Protein AF-A0AAW0BSU0-F1 (afdb_monomer_lite)

pLDDT: mean 80.54, std 12.82, range [35.91, 93.62]

Sequence (189 aa):
MMLEEFAKDGNSMNEIRSYGQLLRIIEMQALVSAPAGSFVIPKKFEHKIDVHTFRTLLSPTLPYYVKKAGGDSPSGIVKNLIFDHAGDWGVTRDHIGDKAKWSVMASRVRTRLTDRRYDIKKTISDSIWITTKTEEGEVIVNDREDPLDIIQLCEVLVNLVDANLHVTLPLLGRVAVLRQVLIDDNGGA

Organism: NCBI:txid2862362

Secondary structure (DSSP, 8-state):
-HHHHHTTS-HHHHHHHHHHHHHHHHHHHHHT--S-------HHHHHHHHHHHHHHHH-S-THHHHS-SSTTSHHHHHHHHHHHTTGGGT--HHHHHSHHHHHHHHHHHHHHHHHHHHHHHHHHHHTTEEEEE-TTS-EEEEE-SSPPPHHHHHHHHHTTTT------HHHHHHHHHHHHHHHHHHH--

Structure (mmCIF, N/CA/C/O backbone):
data_AF-A0AAW0BSU0-F1
#
_entry.id   AF-A0AAW0BSU0-F1
#
loop_
_atom_site.group_PDB
_atom_site.id
_atom_site.type_symbol
_atom_site.label_atom_id
_atom_site.label_alt_id
_atom_site.label_comp_id
_atom_site.label_asym_id
_atom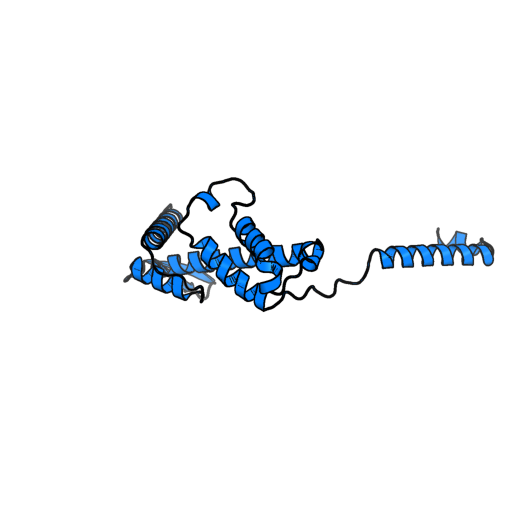_site.label_entity_id
_atom_site.label_seq_id
_atom_site.pdbx_PDB_ins_code
_atom_site.Cartn_x
_atom_site.Cartn_y
_atom_site.Cartn_z
_atom_site.occupancy
_atom_site.B_iso_or_equiv
_atom_site.auth_seq_id
_atom_site.auth_comp_id
_atom_site.auth_asym_id
_atom_site.auth_atom_id
_atom_site.pdbx_PDB_model_num
ATOM 1 N N . MET A 1 1 ? 32.991 40.163 -26.958 1.00 53.91 1 MET A N 1
ATOM 2 C CA . MET A 1 1 ? 34.270 39.422 -26.930 1.00 53.91 1 MET A CA 1
ATOM 3 C C . MET A 1 1 ? 34.296 38.239 -27.899 1.00 53.91 1 MET A C 1
ATOM 5 O O . MET A 1 1 ? 35.103 38.274 -28.806 1.00 53.91 1 MET A O 1
ATOM 9 N N . MET A 1 2 ? 33.400 37.242 -27.811 1.00 53.41 2 MET A N 1
ATOM 10 C CA . MET A 1 2 ? 33.466 36.044 -28.683 1.00 53.41 2 MET A CA 1
ATOM 11 C C . MET A 1 2 ? 33.182 36.307 -30.184 1.00 53.41 2 MET A C 1
ATOM 13 O O . MET A 1 2 ? 33.701 35.602 -31.041 1.00 53.41 2 MET A O 1
ATOM 17 N N . LEU A 1 3 ? 32.390 37.336 -30.512 1.00 53.88 3 LEU A N 1
ATOM 18 C CA . LEU A 1 3 ? 32.044 37.693 -31.901 1.00 53.88 3 LEU A CA 1
ATOM 19 C C . LEU A 1 3 ? 33.134 38.509 -32.620 1.00 53.88 3 LEU A C 1
ATOM 21 O O . LEU A 1 3 ? 33.203 38.490 -33.844 1.00 53.88 3 LEU A O 1
ATOM 25 N N . GLU A 1 4 ? 33.996 39.206 -31.875 1.00 58.16 4 GLU A N 1
ATOM 26 C CA . GLU A 1 4 ? 35.062 40.044 -32.448 1.00 58.16 4 GLU A CA 1
ATOM 27 C C . GLU A 1 4 ? 36.291 39.220 -32.856 1.00 58.16 4 GLU A C 1
ATOM 29 O O . GLU A 1 4 ? 36.988 39.583 -33.801 1.00 58.16 4 GLU A O 1
ATOM 34 N N . GLU A 1 5 ? 36.537 38.091 -32.184 1.00 58.91 5 GLU A N 1
ATOM 35 C CA . GLU A 1 5 ? 37.556 37.111 -32.587 1.00 58.91 5 GLU A CA 1
ATOM 36 C C . GLU A 1 5 ? 37.133 36.344 -33.846 1.00 58.91 5 GLU A C 1
ATOM 38 O O . GLU A 1 5 ? 37.941 36.135 -34.745 1.00 58.91 5 GLU A O 1
ATOM 43 N N . PHE A 1 6 ? 35.844 36.013 -33.962 1.00 58.19 6 PHE A N 1
ATOM 44 C CA . PHE A 1 6 ? 35.289 35.287 -35.110 1.00 58.19 6 PHE A CA 1
ATOM 45 C C . PHE A 1 6 ? 35.449 36.049 -36.434 1.00 58.19 6 PHE A C 1
ATOM 47 O O . PHE A 1 6 ? 35.631 35.447 -37.487 1.00 58.19 6 PHE A O 1
ATOM 54 N N . ALA A 1 7 ? 35.407 37.382 -36.387 1.00 61.72 7 ALA A N 1
ATOM 55 C CA . ALA A 1 7 ? 35.579 38.233 -37.563 1.00 61.72 7 ALA A CA 1
ATOM 56 C C . ALA A 1 7 ? 37.046 38.372 -38.020 1.00 61.72 7 ALA A C 1
ATOM 58 O O . ALA A 1 7 ? 37.288 38.848 -39.128 1.00 61.72 7 ALA A O 1
ATOM 59 N N . LYS A 1 8 ? 38.022 38.000 -37.177 1.00 65.81 8 LYS A N 1
ATOM 60 C CA . LYS A 1 8 ? 39.463 38.118 -37.470 1.00 65.81 8 LYS A CA 1
ATOM 61 C C . LYS A 1 8 ? 40.094 36.821 -37.974 1.00 65.81 8 LYS A C 1
ATOM 63 O O . LYS A 1 8 ? 41.111 36.884 -38.662 1.00 65.81 8 LYS A O 1
ATOM 68 N N . ASP A 1 9 ? 39.507 35.677 -37.648 1.00 60.81 9 ASP A N 1
ATOM 69 C CA . ASP A 1 9 ? 39.995 34.371 -38.084 1.00 60.81 9 ASP A CA 1
ATOM 70 C C . ASP A 1 9 ? 39.596 34.090 -39.547 1.00 60.81 9 ASP A C 1
ATOM 72 O O . ASP A 1 9 ? 38.487 34.395 -39.987 1.00 60.81 9 ASP A O 1
ATOM 76 N N . GLY A 1 10 ? 40.515 33.518 -40.333 1.00 70.69 10 GLY A N 1
ATOM 77 C CA . GLY A 1 10 ? 40.254 33.160 -41.732 1.00 70.69 10 GLY A CA 1
ATOM 78 C C . GLY A 1 10 ? 39.121 32.133 -41.867 1.00 70.69 10 GLY A C 1
ATOM 79 O O . GLY A 1 10 ? 38.942 31.290 -40.988 1.00 70.69 10 GLY A O 1
ATOM 80 N N . ASN A 1 11 ? 38.380 32.174 -42.985 1.00 70.75 11 ASN A N 1
ATOM 81 C CA . ASN A 1 11 ? 37.179 31.348 -43.217 1.00 70.75 11 ASN A CA 1
ATOM 82 C C . ASN A 1 11 ? 37.357 29.860 -42.856 1.00 70.75 11 ASN A C 1
ATOM 84 O O . ASN A 1 11 ? 36.473 29.274 -42.238 1.00 70.75 11 ASN A O 1
ATOM 88 N N . SER A 1 12 ? 38.512 29.265 -43.162 1.00 71.81 12 SER A N 1
ATOM 89 C CA . SER A 1 12 ? 38.805 27.858 -42.854 1.00 71.81 12 SER A CA 1
ATOM 90 C C . SER A 1 12 ? 38.911 27.563 -41.352 1.00 71.81 12 SER A C 1
ATOM 92 O O . SER A 1 12 ? 38.493 26.503 -40.892 1.00 71.81 12 SER A O 1
ATOM 94 N N . MET A 1 13 ? 39.442 28.497 -40.564 1.00 72.88 13 MET A N 1
ATOM 95 C CA . MET A 1 13 ? 39.601 28.354 -39.114 1.00 72.88 13 MET A CA 1
ATOM 96 C C . MET A 1 13 ? 38.240 28.436 -38.408 1.00 72.88 13 MET A C 1
ATOM 98 O O . MET A 1 13 ? 37.958 27.662 -37.490 1.00 72.88 13 MET A O 1
ATOM 102 N N . ASN A 1 14 ? 37.366 29.322 -38.894 1.00 75.31 14 ASN A N 1
ATOM 103 C CA . ASN A 1 14 ? 35.987 29.448 -38.428 1.00 75.31 14 ASN A CA 1
ATOM 104 C C . ASN A 1 14 ? 35.160 28.201 -38.748 1.00 75.31 14 ASN A C 1
ATOM 106 O O . ASN A 1 14 ? 34.416 27.724 -37.888 1.00 75.31 14 ASN A O 1
ATOM 110 N N . GLU A 1 15 ? 35.338 27.625 -39.939 1.00 79.44 15 GLU A N 1
ATOM 111 C CA . GLU A 1 15 ? 34.714 26.353 -40.304 1.00 79.44 15 GLU A CA 1
ATOM 112 C C . GLU A 1 15 ? 35.155 25.237 -39.356 1.00 79.44 15 GLU A C 1
ATOM 114 O O . GLU A 1 15 ? 34.304 24.609 -38.728 1.00 79.44 15 GLU A O 1
ATOM 119 N N . ILE A 1 16 ? 36.461 25.040 -39.148 1.00 81.44 16 ILE A N 1
ATOM 120 C CA . ILE A 1 16 ? 36.982 24.005 -38.238 1.00 81.44 16 ILE A CA 1
ATOM 121 C C . ILE A 1 16 ? 36.440 24.188 -36.814 1.00 81.44 16 ILE A C 1
ATOM 123 O O . ILE A 1 16 ? 36.030 23.219 -36.171 1.00 81.44 16 ILE A O 1
ATOM 127 N N . ARG A 1 17 ? 36.381 25.430 -36.320 1.00 81.38 17 ARG A N 1
ATOM 128 C CA . ARG A 1 17 ? 35.843 25.745 -34.989 1.00 81.38 17 ARG A CA 1
ATOM 129 C C . ARG A 1 17 ? 34.351 25.431 -34.894 1.00 81.38 17 ARG A C 1
ATOM 131 O O . ARG A 1 17 ? 33.920 24.853 -33.897 1.00 81.38 17 ARG A O 1
ATOM 138 N N . SER A 1 18 ? 33.585 25.758 -35.934 1.00 83.31 18 SER A N 1
ATOM 139 C CA . SER A 1 18 ? 32.156 25.448 -36.012 1.00 83.31 18 SER A CA 1
ATOM 140 C C . SER A 1 18 ? 31.903 23.938 -36.059 1.00 83.31 18 SER A C 1
ATOM 142 O O . SER A 1 18 ? 31.068 23.445 -35.304 1.00 83.31 18 SER A O 1
ATOM 144 N N . TYR A 1 19 ? 32.695 23.184 -36.832 1.00 87.62 19 TYR A N 1
ATOM 145 C CA . TYR A 1 19 ? 32.629 21.724 -36.880 1.00 87.62 19 TYR A CA 1
ATOM 146 C C . TYR A 1 19 ? 33.012 21.093 -35.541 1.00 87.62 19 TYR A C 1
ATOM 148 O O . TYR A 1 19 ? 32.330 20.176 -35.097 1.00 87.62 19 TYR A O 1
ATOM 156 N N . GLY A 1 20 ? 34.036 21.605 -34.852 1.00 88.00 20 GLY A N 1
ATOM 157 C CA . GLY A 1 20 ? 34.414 21.135 -33.516 1.00 88.00 20 GLY A CA 1
ATOM 158 C C . GLY A 1 20 ? 33.330 21.388 -32.462 1.00 88.00 20 GLY A C 1
ATOM 159 O O . GLY A 1 20 ? 33.063 20.528 -31.624 1.00 88.00 20 GLY A O 1
ATOM 160 N N . GLN A 1 21 ? 32.656 22.541 -32.522 1.00 87.88 21 GLN A N 1
ATOM 161 C CA . GLN A 1 21 ? 31.502 22.830 -31.664 1.00 87.88 21 GLN A CA 1
ATOM 162 C C . GLN A 1 21 ? 30.309 21.927 -31.990 1.00 87.88 21 GLN A C 1
ATOM 164 O O . GLN A 1 21 ? 29.689 21.401 -31.069 1.00 87.88 21 GLN A O 1
ATOM 169 N N . LEU A 1 22 ? 30.022 21.694 -33.274 1.00 87.19 22 LEU A N 1
ATOM 170 C CA . LEU A 1 22 ? 29.000 20.749 -33.731 1.00 87.19 22 LEU A CA 1
ATOM 171 C C . LEU A 1 22 ? 29.285 19.329 -33.242 1.00 87.19 22 LEU A C 1
ATOM 173 O O . LEU A 1 22 ? 28.385 18.688 -32.711 1.00 87.19 22 LEU A O 1
ATOM 177 N N . LEU A 1 23 ? 30.531 18.862 -33.349 1.00 87.75 23 LEU A N 1
ATOM 178 C CA . LEU A 1 23 ? 30.937 17.541 -32.872 1.00 87.75 23 LEU A CA 1
ATOM 179 C C . LEU A 1 23 ? 30.712 17.412 -31.364 1.00 87.75 23 LEU A C 1
ATOM 181 O O . LEU A 1 23 ? 30.096 16.455 -30.911 1.00 87.75 23 LEU A O 1
ATOM 185 N N . ARG A 1 24 ? 31.116 18.430 -30.597 1.00 85.50 24 ARG A N 1
ATOM 186 C CA . ARG A 1 24 ? 30.899 18.480 -29.148 1.00 85.50 24 ARG A CA 1
ATOM 187 C C . ARG A 1 24 ? 29.414 18.519 -28.785 1.00 85.50 24 ARG A C 1
ATOM 189 O O . ARG A 1 24 ? 29.015 17.890 -27.811 1.00 85.50 24 ARG A O 1
ATOM 196 N N . ILE A 1 25 ? 28.587 19.232 -29.550 1.00 83.62 25 ILE A N 1
ATOM 197 C CA . ILE A 1 25 ? 27.128 19.235 -29.368 1.00 83.62 25 ILE A CA 1
ATOM 198 C C . ILE A 1 25 ? 26.556 17.850 -29.670 1.00 83.62 25 ILE A C 1
ATOM 200 O O . ILE A 1 25 ? 25.745 17.373 -28.888 1.00 83.62 25 ILE A O 1
ATOM 204 N N . ILE A 1 26 ? 27.001 17.181 -30.736 1.00 82.94 26 ILE A N 1
ATOM 205 C CA . ILE A 1 26 ? 26.571 15.821 -31.091 1.00 82.94 26 ILE A CA 1
ATOM 206 C C . ILE A 1 26 ? 26.988 14.816 -30.007 1.00 82.94 26 ILE A C 1
ATOM 208 O O . ILE A 1 26 ? 26.180 13.983 -29.608 1.00 82.94 26 ILE A O 1
ATOM 212 N N . GLU A 1 27 ? 28.205 14.915 -29.471 1.00 81.25 27 GLU A N 1
ATOM 213 C CA . GLU A 1 27 ? 28.682 14.088 -28.353 1.00 81.25 27 GLU A CA 1
ATOM 214 C C . GLU A 1 27 ? 27.882 14.346 -27.070 1.00 81.25 27 GLU A C 1
ATOM 216 O O . GLU A 1 27 ? 27.457 13.409 -26.392 1.00 81.25 27 GLU A O 1
ATOM 221 N N . MET A 1 28 ? 27.612 15.616 -26.750 1.00 77.31 28 MET A N 1
ATOM 222 C CA . MET A 1 28 ? 26.751 15.979 -25.625 1.00 77.31 28 MET A CA 1
ATOM 223 C C . MET A 1 28 ? 25.303 15.542 -25.857 1.00 77.31 28 MET A C 1
ATOM 225 O O . MET A 1 28 ? 24.645 15.149 -24.906 1.00 77.31 28 MET A O 1
ATOM 229 N N . GLN A 1 29 ? 24.807 15.540 -27.091 1.00 69.88 29 GLN A N 1
ATOM 230 C CA . GLN A 1 29 ? 23.479 15.045 -27.448 1.00 69.88 29 GLN A CA 1
ATOM 231 C C . GLN A 1 29 ? 23.411 13.511 -27.414 1.00 69.88 29 GLN A C 1
ATOM 233 O O . GLN A 1 29 ? 22.373 12.959 -27.069 1.00 69.88 29 GLN A O 1
ATOM 238 N N . ALA A 1 30 ? 24.508 12.806 -27.696 1.00 64.94 30 ALA A N 1
ATOM 239 C CA . ALA A 1 30 ? 24.606 11.363 -27.488 1.00 64.94 30 ALA A CA 1
ATOM 240 C C . ALA A 1 30 ? 24.621 11.005 -25.989 1.00 64.94 30 ALA A C 1
ATOM 242 O O . ALA A 1 30 ? 24.023 10.008 -25.584 1.00 64.94 30 ALA A O 1
ATOM 243 N N . LEU A 1 31 ? 25.251 11.841 -25.152 1.00 63.94 31 LEU A N 1
ATOM 244 C CA . LEU A 1 31 ? 25.181 11.754 -23.685 1.00 63.94 31 LEU A CA 1
ATOM 245 C C . LEU A 1 31 ? 23.791 12.137 -23.147 1.00 63.94 31 LEU A C 1
ATOM 247 O O . LEU A 1 31 ? 23.299 11.520 -22.204 1.00 63.94 31 LEU A O 1
ATOM 251 N N . VAL A 1 32 ? 23.139 13.120 -23.770 1.00 58.44 32 VAL A N 1
ATOM 252 C CA . VAL A 1 32 ? 21.744 13.526 -23.543 1.00 58.44 32 VAL A CA 1
ATOM 253 C C . VAL A 1 32 ? 20.848 12.761 -24.524 1.00 58.44 32 VAL A C 1
ATOM 255 O O . VAL A 1 32 ? 20.077 13.334 -25.290 1.00 58.44 32 VAL A O 1
ATOM 258 N N . SER A 1 33 ? 20.982 11.435 -24.546 1.00 49.03 33 SER A N 1
ATOM 259 C CA . SER A 1 33 ? 20.087 10.565 -25.308 1.00 49.03 33 SER A CA 1
ATOM 260 C C . SER A 1 33 ? 18.653 10.772 -24.822 1.00 49.03 33 SER A C 1
ATOM 262 O O . SER A 1 33 ? 18.325 10.300 -23.741 1.00 49.03 33 SER A O 1
ATOM 264 N N . ALA A 1 34 ? 17.866 11.497 -25.633 1.00 50.72 34 ALA A N 1
ATOM 265 C CA . ALA A 1 34 ? 16.430 11.793 -25.569 1.00 50.72 34 ALA A CA 1
ATOM 266 C C . ALA A 1 34 ? 15.858 12.230 -24.195 1.00 50.72 34 ALA A C 1
ATOM 268 O O . ALA A 1 34 ? 16.252 11.741 -23.140 1.00 50.72 34 ALA A O 1
ATOM 269 N N . PRO A 1 35 ? 14.828 13.099 -24.140 1.00 50.62 35 PRO A N 1
ATOM 270 C CA . PRO A 1 35 ? 13.967 13.087 -22.965 1.00 50.62 35 PRO A CA 1
ATOM 271 C C . PRO A 1 35 ? 13.446 11.656 -22.869 1.00 50.62 35 PRO A C 1
ATOM 273 O O . PRO A 1 35 ? 12.791 11.190 -23.802 1.00 50.62 35 PRO A O 1
ATOM 276 N N . ALA A 1 36 ? 13.850 10.941 -21.814 1.00 50.19 36 ALA A N 1
ATOM 277 C CA . ALA A 1 36 ? 13.464 9.564 -21.571 1.00 50.19 36 ALA A CA 1
ATOM 278 C C . ALA A 1 36 ? 11.992 9.427 -21.947 1.00 50.19 36 ALA A C 1
ATOM 280 O O . ALA A 1 36 ? 11.146 10.066 -21.315 1.00 50.19 36 ALA A O 1
ATOM 281 N N . GLY A 1 37 ? 11.698 8.659 -23.004 1.00 54.50 37 GLY A N 1
ATOM 282 C CA . GLY A 1 37 ? 10.338 8.206 -23.249 1.00 54.50 37 GLY A CA 1
ATOM 283 C C . GLY A 1 37 ? 9.878 7.664 -21.909 1.00 54.50 37 GLY A C 1
ATOM 284 O O . GLY A 1 37 ? 10.535 6.766 -21.374 1.00 54.50 37 GLY A O 1
ATOM 285 N N . SER A 1 38 ? 8.909 8.350 -21.295 1.00 69.75 38 SER A N 1
ATOM 286 C CA . SER A 1 38 ? 8.561 8.158 -19.892 1.00 69.75 38 SER A CA 1
ATOM 287 C C . SER A 1 38 ? 8.403 6.665 -19.683 1.00 69.75 38 SER A C 1
ATOM 289 O O . SER A 1 38 ? 7.604 6.031 -20.368 1.00 69.75 38 SER A O 1
ATOM 291 N N . PHE A 1 39 ? 9.263 6.071 -18.852 1.00 80.56 39 PHE A N 1
ATOM 292 C CA . PHE A 1 39 ? 9.234 4.629 -18.664 1.00 80.56 39 PHE A CA 1
ATOM 293 C C . PHE A 1 39 ? 7.822 4.255 -18.217 1.00 80.56 39 PHE A C 1
ATOM 295 O O . PHE A 1 39 ? 7.395 4.609 -17.115 1.00 80.56 39 PHE A O 1
ATOM 302 N N . VAL A 1 40 ? 7.078 3.605 -19.112 1.00 85.62 40 VAL A N 1
ATOM 303 C CA . VAL A 1 40 ? 5.693 3.249 -18.850 1.00 85.62 40 VAL A CA 1
ATOM 304 C C . VAL A 1 40 ? 5.725 2.034 -17.951 1.00 85.62 40 VAL A C 1
ATOM 306 O O . VAL A 1 40 ? 6.153 0.950 -18.347 1.00 85.62 40 VAL A O 1
ATOM 309 N N . ILE A 1 41 ? 5.282 2.236 -16.718 1.00 88.12 41 ILE A N 1
ATOM 310 C CA . ILE A 1 41 ? 5.216 1.169 -15.738 1.00 88.12 41 ILE A CA 1
ATOM 311 C C . ILE A 1 41 ? 4.197 0.124 -16.229 1.00 88.12 41 ILE A C 1
ATOM 313 O O . ILE A 1 41 ? 3.056 0.482 -16.537 1.00 88.12 41 ILE A O 1
ATOM 317 N N . PRO A 1 42 ? 4.563 -1.168 -16.293 1.00 90.81 42 PRO A N 1
ATOM 318 C CA . PRO A 1 42 ? 3.623 -2.216 -16.668 1.00 90.81 42 PRO A CA 1
ATOM 319 C C . PRO A 1 42 ? 2.396 -2.224 -15.742 1.00 90.81 42 PRO A C 1
ATOM 321 O O . PRO A 1 42 ? 2.531 -2.272 -14.521 1.00 90.81 42 PRO A O 1
ATOM 324 N N . LYS A 1 43 ? 1.179 -2.255 -16.302 1.00 90.12 43 LYS A N 1
ATOM 325 C CA . LYS A 1 43 ? -0.069 -2.271 -15.505 1.00 90.12 43 LYS A CA 1
ATOM 326 C C . LYS A 1 43 ? -0.129 -3.442 -14.517 1.00 90.12 43 LYS A C 1
ATOM 328 O O . LYS A 1 43 ? -0.619 -3.302 -13.399 1.00 90.12 43 LYS A O 1
ATOM 333 N N . LYS A 1 44 ? 0.403 -4.601 -14.921 1.00 90.00 44 LYS A N 1
ATOM 334 C CA . LYS A 1 44 ? 0.472 -5.800 -14.076 1.00 90.00 44 LYS A CA 1
ATOM 335 C C . LYS A 1 44 ? 1.348 -5.564 -12.844 1.00 90.00 44 LYS A C 1
ATOM 337 O O . LYS A 1 44 ? 0.954 -5.940 -11.745 1.00 90.00 44 LYS A O 1
ATOM 342 N N . PHE A 1 45 ? 2.482 -4.891 -13.017 1.00 90.56 45 PHE A N 1
ATOM 343 C CA . PHE A 1 45 ? 3.351 -4.481 -11.919 1.00 90.56 45 PHE A CA 1
ATOM 344 C C . PHE A 1 45 ? 2.652 -3.504 -10.974 1.00 90.56 45 PHE A C 1
ATOM 346 O O . PHE A 1 45 ? 2.738 -3.680 -9.763 1.00 90.56 45 PHE A O 1
ATOM 353 N N . GLU A 1 46 ? 1.912 -2.521 -11.498 1.00 90.31 46 GLU A N 1
ATOM 354 C CA . GLU A 1 46 ? 1.177 -1.579 -10.646 1.00 90.31 46 GLU A CA 1
ATOM 355 C C . GLU A 1 46 ? 0.159 -2.280 -9.747 1.00 90.31 46 GLU A C 1
ATOM 357 O O . GLU A 1 46 ? 0.133 -2.028 -8.544 1.00 90.31 46 GLU A O 1
ATOM 362 N N . HIS A 1 47 ? -0.640 -3.184 -10.316 1.00 89.94 47 HIS A N 1
ATOM 363 C CA . HIS A 1 47 ? -1.625 -3.949 -9.556 1.00 89.94 47 HIS A CA 1
ATOM 364 C C . HIS A 1 47 ? -0.961 -4.879 -8.528 1.00 89.94 47 HIS A C 1
ATOM 366 O O . HIS A 1 47 ? -1.402 -4.965 -7.385 1.00 89.94 47 HIS A O 1
ATOM 372 N N . LYS A 1 48 ? 0.140 -5.549 -8.898 1.00 90.94 48 LYS A N 1
ATOM 373 C CA . LYS A 1 48 ? 0.861 -6.439 -7.977 1.00 90.94 48 LYS A CA 1
ATOM 374 C C . LYS A 1 48 ? 1.498 -5.681 -6.821 1.00 90.94 48 LYS A C 1
ATOM 376 O O . LYS A 1 48 ? 1.364 -6.116 -5.680 1.00 90.94 48 LYS A O 1
ATOM 381 N N . ILE A 1 49 ? 2.134 -4.541 -7.083 1.00 92.44 49 ILE A N 1
ATOM 382 C CA . ILE A 1 49 ? 2.680 -3.706 -6.011 1.00 92.44 49 ILE A CA 1
ATOM 383 C C . ILE A 1 49 ? 1.588 -3.284 -5.058 1.00 92.44 49 ILE A C 1
ATOM 385 O O . ILE A 1 49 ? 1.811 -3.374 -3.863 1.00 92.44 49 ILE A O 1
ATOM 389 N N . ASP A 1 50 ? 0.437 -2.859 -5.561 1.00 90.50 50 ASP A N 1
ATOM 390 C CA . ASP A 1 50 ? -0.651 -2.382 -4.719 1.00 90.50 50 ASP A CA 1
ATOM 391 C C . ASP A 1 50 ? -1.119 -3.436 -3.698 1.00 90.50 50 ASP A C 1
ATOM 393 O O . ASP A 1 50 ? -1.232 -3.169 -2.501 1.00 90.50 50 ASP A O 1
ATOM 397 N N . VAL A 1 51 ? -1.274 -4.682 -4.152 1.00 91.00 51 VAL A N 1
ATOM 398 C CA . VAL A 1 51 ? -1.591 -5.825 -3.286 1.00 91.00 51 VAL A CA 1
ATOM 399 C C . VAL A 1 51 ? -0.454 -6.119 -2.300 1.00 91.00 51 VAL A C 1
ATOM 401 O O . VAL A 1 51 ? -0.689 -6.336 -1.108 1.00 91.00 51 VAL A O 1
ATOM 404 N N . HIS A 1 52 ? 0.796 -6.138 -2.768 1.00 90.12 52 HIS A N 1
ATOM 405 C CA . HIS A 1 52 ? 1.942 -6.500 -1.934 1.00 90.12 52 HIS A CA 1
ATOM 406 C C . HIS A 1 52 ? 2.327 -5.413 -0.926 1.00 90.12 52 HIS A C 1
ATOM 408 O O . HIS A 1 52 ? 2.729 -5.755 0.188 1.00 90.12 52 HIS A O 1
ATOM 414 N N . THR A 1 53 ? 2.172 -4.127 -1.249 1.00 90.62 53 THR A N 1
ATOM 415 C CA . THR A 1 53 ? 2.368 -3.031 -0.293 1.00 90.62 53 THR A CA 1
ATOM 416 C C . THR A 1 53 ? 1.328 -3.123 0.809 1.00 90.62 53 THR A C 1
ATOM 418 O O . THR A 1 53 ? 1.697 -3.076 1.979 1.00 90.62 53 THR A O 1
ATOM 421 N N . PHE A 1 54 ? 0.061 -3.360 0.462 1.00 90.25 54 PHE A N 1
ATOM 422 C CA . PHE A 1 54 ? -1.010 -3.527 1.439 1.00 90.25 54 PHE A CA 1
ATOM 423 C C . PHE A 1 54 ? -0.752 -4.704 2.393 1.00 90.25 54 PHE A C 1
ATOM 425 O O . PHE A 1 54 ? -0.709 -4.523 3.613 1.00 90.25 54 PHE A O 1
ATOM 432 N N . ARG A 1 55 ? -0.449 -5.891 1.846 1.00 88.88 55 ARG A N 1
ATOM 433 C CA . ARG A 1 55 ? -0.066 -7.079 2.635 1.00 88.88 55 ARG A CA 1
ATOM 434 C C . ARG A 1 55 ? 1.135 -6.823 3.541 1.00 88.88 55 ARG A C 1
ATOM 436 O O . ARG A 1 55 ? 1.128 -7.232 4.697 1.00 88.88 55 ARG A O 1
ATOM 443 N N . THR A 1 56 ? 2.161 -6.139 3.035 1.00 88.38 56 THR A N 1
ATOM 444 C CA . THR A 1 56 ? 3.379 -5.846 3.807 1.00 88.38 56 THR A CA 1
ATOM 445 C C . THR A 1 56 ? 3.078 -4.928 4.994 1.00 88.38 56 THR A C 1
ATOM 447 O O . THR A 1 56 ? 3.610 -5.135 6.083 1.00 88.38 56 THR A O 1
ATOM 450 N N . LEU A 1 57 ? 2.205 -3.930 4.819 1.00 87.50 57 LEU A N 1
ATOM 451 C CA . LEU A 1 57 ? 1.840 -2.996 5.887 1.00 87.50 57 LEU A CA 1
ATOM 452 C C . LEU A 1 57 ? 0.975 -3.655 6.976 1.00 87.50 57 LEU A C 1
ATOM 454 O O . LEU A 1 57 ? 1.172 -3.363 8.161 1.00 87.50 57 LEU A O 1
ATOM 458 N N . LEU A 1 58 ? 0.061 -4.550 6.585 1.00 86.38 58 LEU A N 1
ATOM 459 C CA . LEU A 1 58 ? -0.812 -5.294 7.499 1.00 86.38 58 LEU A CA 1
ATOM 460 C C . LEU A 1 58 ? -0.181 -6.564 8.082 1.00 86.38 58 LEU A C 1
ATOM 462 O O . LEU A 1 58 ? -0.771 -7.172 8.972 1.00 86.38 58 LEU A O 1
ATOM 466 N N . SER A 1 59 ? 1.010 -6.960 7.627 1.00 83.19 59 SER A N 1
ATOM 467 C CA . SER A 1 59 ? 1.649 -8.180 8.116 1.00 83.19 59 SER A CA 1
ATOM 468 C C . SER A 1 59 ? 1.851 -8.131 9.642 1.00 83.19 59 SER A C 1
ATOM 470 O O . SER A 1 59 ? 2.456 -7.181 10.149 1.00 83.19 59 SER A O 1
ATOM 472 N N . PRO A 1 60 ? 1.400 -9.150 10.397 1.00 72.62 60 PRO A N 1
ATOM 473 C CA . PRO A 1 60 ? 1.519 -9.208 11.858 1.00 72.62 60 PRO A CA 1
ATOM 474 C C . PRO A 1 60 ? 2.957 -9.413 12.350 1.00 72.62 60 PRO A C 1
ATOM 476 O O . PRO A 1 60 ? 3.250 -9.222 13.528 1.00 72.62 60 PRO A O 1
ATOM 479 N N . THR A 1 61 ? 3.881 -9.767 11.460 1.00 70.31 61 THR A N 1
ATOM 480 C CA . THR A 1 61 ? 5.296 -9.967 11.772 1.00 70.31 61 THR A CA 1
ATOM 481 C C . THR A 1 61 ? 5.983 -8.619 12.036 1.00 70.31 61 THR A C 1
ATOM 483 O O . THR A 1 61 ? 6.433 -7.927 11.122 1.00 70.31 61 THR A O 1
ATOM 486 N N . LEU A 1 62 ? 6.058 -8.255 13.318 1.00 55.38 62 LEU A N 1
ATOM 487 C CA . LEU A 1 62 ? 6.619 -7.017 13.872 1.00 55.38 62 LEU A CA 1
ATOM 488 C C . LEU A 1 62 ? 8.088 -6.644 13.520 1.00 55.38 62 LEU A C 1
ATOM 490 O O . LEU A 1 62 ? 8.383 -5.448 13.579 1.00 55.38 62 LEU A O 1
ATOM 494 N N . PRO A 1 63 ? 9.032 -7.546 13.150 1.00 54.72 63 PRO A N 1
ATOM 495 C CA . PRO A 1 63 ? 10.445 -7.154 13.012 1.00 54.72 63 PRO A CA 1
ATOM 496 C C . PRO A 1 63 ? 10.734 -6.080 11.948 1.00 54.72 63 PRO A C 1
ATOM 498 O O . PRO A 1 63 ? 11.736 -5.373 12.049 1.00 54.72 63 PRO A O 1
ATOM 501 N N . TYR A 1 64 ? 9.859 -5.929 10.951 1.00 52.41 64 TYR A N 1
ATOM 502 C CA . TYR A 1 64 ? 10.111 -5.120 9.750 1.00 52.41 64 TYR A CA 1
ATOM 503 C C . TYR A 1 64 ? 10.026 -3.599 9.948 1.00 52.41 64 TYR A C 1
ATOM 505 O O . TYR A 1 64 ? 10.488 -2.837 9.102 1.00 52.41 64 TYR A O 1
ATOM 513 N N . TYR A 1 65 ? 9.446 -3.136 11.058 1.00 54.22 65 TYR A N 1
ATOM 514 C CA . TYR A 1 65 ? 9.377 -1.703 11.381 1.00 54.22 65 TYR A CA 1
ATOM 515 C C . TYR A 1 65 ? 10.459 -1.249 12.363 1.00 54.22 65 TYR A C 1
ATOM 517 O O . TYR A 1 65 ? 10.721 -0.054 12.469 1.00 54.22 65 TYR A O 1
ATOM 525 N N . VAL A 1 66 ? 11.080 -2.192 13.076 1.00 55.25 66 VAL A N 1
ATOM 526 C CA . VAL A 1 66 ? 11.939 -1.903 14.234 1.00 55.25 66 VAL A CA 1
ATOM 527 C C . VAL A 1 66 ? 13.428 -1.952 13.870 1.00 55.25 66 VAL A C 1
ATOM 529 O O . VAL A 1 66 ? 14.244 -1.318 14.538 1.00 55.25 66 VAL A O 1
ATOM 532 N N . LYS A 1 67 ? 13.822 -2.660 12.800 1.00 52.94 67 LY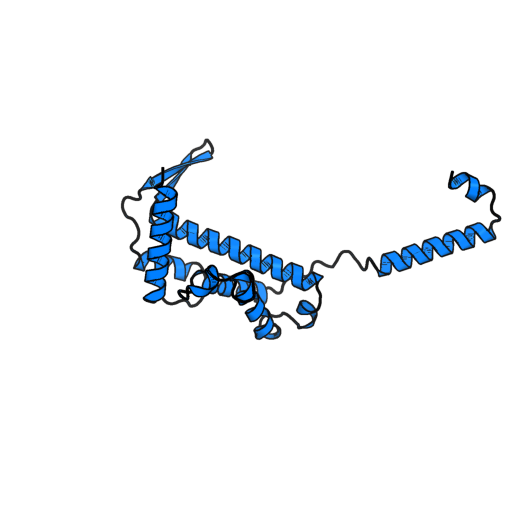S A N 1
ATOM 533 C CA . LYS A 1 67 ? 15.232 -2.751 12.386 1.00 52.94 67 LYS A CA 1
ATOM 534 C C . LYS A 1 67 ? 15.607 -1.770 11.269 1.00 52.94 67 LYS A C 1
ATOM 536 O O . LYS A 1 67 ? 14.840 -1.514 10.346 1.00 52.94 67 LYS A O 1
ATOM 541 N N . LYS A 1 68 ? 16.824 -1.225 11.423 1.00 51.81 68 LYS A N 1
ATOM 542 C CA . LYS A 1 68 ? 17.536 -0.239 10.589 1.00 51.81 68 LYS A CA 1
ATOM 543 C C . LYS A 1 68 ? 17.243 -0.338 9.087 1.00 51.81 68 LYS A C 1
ATOM 545 O O . LYS A 1 68 ? 17.134 -1.424 8.530 1.00 51.81 68 LYS A O 1
ATOM 550 N N . ALA A 1 69 ? 17.246 0.835 8.445 1.00 51.97 69 ALA A N 1
ATOM 551 C CA . ALA A 1 69 ? 17.215 1.035 6.998 1.00 51.97 69 ALA A CA 1
ATOM 552 C C . ALA A 1 69 ? 17.990 -0.060 6.232 1.00 51.97 69 ALA A C 1
ATOM 554 O O . ALA A 1 69 ? 19.203 -0.191 6.384 1.00 51.97 69 ALA A O 1
ATOM 555 N N . GLY A 1 70 ? 17.273 -0.853 5.430 1.00 60.22 70 GLY A N 1
ATOM 556 C CA . GLY A 1 70 ? 17.811 -2.027 4.739 1.00 60.22 70 GLY A CA 1
ATOM 557 C C . GLY A 1 70 ? 16.725 -2.892 4.085 1.00 60.22 70 GLY A C 1
ATOM 558 O O . GLY A 1 70 ? 15.572 -2.461 3.951 1.00 60.22 70 GLY A O 1
ATOM 559 N N . GLY A 1 71 ? 17.101 -4.109 3.671 1.00 59.50 71 GLY A N 1
ATOM 560 C CA . GLY A 1 71 ? 16.231 -5.085 2.988 1.00 59.50 71 GLY A CA 1
ATOM 561 C C . GLY A 1 71 ? 14.983 -5.502 3.776 1.00 59.50 71 GLY A C 1
ATOM 562 O O . GLY A 1 71 ? 13.990 -5.882 3.167 1.00 59.50 71 GLY A O 1
ATOM 563 N N . ASP A 1 72 ? 14.999 -5.318 5.097 1.00 65.25 72 ASP A N 1
ATOM 564 C CA . ASP A 1 72 ? 13.889 -5.654 5.998 1.00 65.25 72 ASP A CA 1
ATOM 565 C C . ASP A 1 72 ? 12.848 -4.530 6.145 1.00 65.25 72 ASP A C 1
ATOM 567 O O . ASP A 1 72 ? 11.836 -4.700 6.818 1.00 65.25 72 ASP A O 1
ATOM 571 N N . SER A 1 73 ? 13.068 -3.366 5.522 1.00 77.19 73 SER A N 1
ATOM 572 C CA . SER A 1 73 ? 12.060 -2.297 5.493 1.00 77.19 73 SER A CA 1
ATOM 573 C C . SER A 1 73 ? 10.883 -2.667 4.577 1.00 77.19 73 SER A C 1
ATOM 575 O O . SER A 1 73 ? 11.090 -3.385 3.598 1.00 77.19 73 SER A O 1
ATOM 577 N N . PRO A 1 74 ? 9.671 -2.102 4.762 1.00 80.12 74 PRO A N 1
ATOM 578 C CA . PRO A 1 74 ? 8.548 -2.340 3.847 1.00 80.12 74 PRO A CA 1
ATOM 579 C C . PRO A 1 74 ? 8.886 -2.056 2.376 1.00 80.12 74 PRO A C 1
ATOM 581 O O . PRO A 1 74 ? 8.464 -2.777 1.477 1.00 80.12 74 PRO A O 1
ATOM 584 N N . SER A 1 75 ? 9.708 -1.031 2.120 1.00 83.31 75 SER A N 1
ATOM 585 C CA . SER A 1 75 ? 10.205 -0.743 0.770 1.00 83.31 75 SER A CA 1
ATOM 586 C C . SER A 1 75 ? 11.226 -1.776 0.289 1.00 83.31 75 SER A C 1
ATOM 588 O O . SER A 1 75 ? 11.218 -2.104 -0.893 1.00 83.31 75 SER A O 1
ATOM 590 N N . GLY A 1 76 ? 12.093 -2.281 1.171 1.00 81.88 76 GLY A N 1
ATOM 591 C CA . GLY A 1 76 ? 13.048 -3.351 0.877 1.00 81.88 76 GLY A CA 1
ATOM 592 C C . GLY A 1 76 ? 12.359 -4.668 0.524 1.00 81.88 76 GLY A C 1
ATOM 593 O O . GLY A 1 76 ? 12.660 -5.239 -0.516 1.00 81.88 76 GLY A O 1
ATOM 594 N N . ILE A 1 77 ? 11.358 -5.073 1.306 1.00 83.50 77 ILE A N 1
ATOM 595 C CA . ILE A 1 77 ? 10.567 -6.292 1.078 1.00 83.50 77 ILE A CA 1
ATOM 596 C C . ILE A 1 77 ? 9.878 -6.241 -0.282 1.00 83.50 77 ILE A C 1
ATOM 598 O O . ILE A 1 77 ? 10.033 -7.149 -1.093 1.00 83.50 77 ILE A O 1
ATOM 602 N N . VAL A 1 78 ? 9.157 -5.152 -0.566 1.00 84.81 78 VAL A N 1
ATOM 603 C CA . VAL A 1 78 ? 8.460 -5.013 -1.851 1.00 84.81 78 VAL A CA 1
ATOM 604 C C . VAL A 1 78 ? 9.460 -4.961 -3.007 1.00 84.81 78 VAL A C 1
ATOM 606 O O . VAL A 1 78 ? 9.191 -5.529 -4.058 1.00 84.81 78 VAL A O 1
ATOM 609 N N . LYS A 1 79 ? 10.639 -4.351 -2.824 1.00 85.69 79 LYS A N 1
ATOM 610 C CA . LYS A 1 79 ? 11.706 -4.387 -3.835 1.00 85.69 79 LYS A CA 1
ATOM 611 C C . LYS A 1 79 ? 12.232 -5.796 -4.071 1.00 85.69 79 LYS A C 1
ATOM 613 O O . LYS A 1 79 ? 12.349 -6.168 -5.229 1.00 85.69 79 LYS A O 1
ATOM 618 N N . ASN A 1 80 ? 12.498 -6.571 -3.023 1.00 86.19 80 ASN A N 1
ATOM 619 C CA . ASN A 1 80 ? 12.942 -7.961 -3.147 1.00 86.19 80 ASN A CA 1
ATOM 620 C C . ASN A 1 80 ? 11.910 -8.798 -3.914 1.00 86.19 80 ASN A C 1
ATOM 622 O O . ASN A 1 80 ? 12.273 -9.470 -4.871 1.00 86.19 80 ASN A O 1
ATOM 626 N N . LEU A 1 81 ? 10.617 -8.622 -3.618 1.00 87.12 81 LEU A N 1
ATOM 627 C CA . LEU A 1 81 ? 9.544 -9.274 -4.375 1.00 87.12 81 LEU A CA 1
ATOM 628 C C . LEU A 1 81 ? 9.544 -8.898 -5.866 1.00 87.12 81 LEU A C 1
ATOM 630 O O . LEU A 1 81 ? 9.227 -9.736 -6.706 1.00 87.12 81 LEU A O 1
ATOM 634 N N . ILE A 1 82 ? 9.917 -7.661 -6.218 1.00 87.50 82 ILE A N 1
ATOM 635 C CA . ILE A 1 82 ? 10.066 -7.258 -7.626 1.00 87.50 82 ILE A CA 1
ATOM 636 C C . ILE A 1 82 ? 11.212 -8.027 -8.292 1.00 87.50 82 ILE A C 1
ATOM 638 O O . ILE A 1 82 ? 11.065 -8.417 -9.446 1.00 87.50 82 ILE A O 1
ATOM 642 N N . PHE A 1 83 ? 12.335 -8.248 -7.601 1.00 85.81 83 PHE A N 1
ATOM 643 C CA . PHE A 1 83 ? 13.438 -9.051 -8.141 1.00 85.81 83 PHE A CA 1
ATOM 644 C C . PHE A 1 83 ? 13.025 -10.513 -8.331 1.00 85.81 83 PHE A C 1
ATOM 646 O O . PHE A 1 83 ? 13.290 -11.080 -9.392 1.00 85.81 83 PHE A O 1
ATOM 653 N N . ASP A 1 84 ? 12.332 -11.085 -7.347 1.00 86.50 84 ASP A N 1
ATOM 654 C CA . ASP A 1 84 ? 11.905 -12.487 -7.359 1.00 86.50 84 ASP A CA 1
ATOM 655 C C . ASP A 1 84 ? 10.864 -12.767 -8.456 1.00 86.50 84 ASP A C 1
ATOM 657 O O . ASP A 1 84 ? 10.868 -13.836 -9.066 1.00 86.50 84 ASP A O 1
ATOM 661 N N . HIS A 1 85 ? 10.008 -11.785 -8.762 1.00 86.19 85 HIS A N 1
ATOM 662 C CA . HIS A 1 85 ? 8.891 -11.926 -9.703 1.00 86.19 85 HIS A CA 1
ATOM 663 C C . HIS A 1 85 ? 8.990 -11.040 -10.947 1.00 86.19 85 HIS A C 1
ATOM 665 O O . HIS A 1 85 ? 7.975 -10.800 -11.609 1.00 86.19 85 HIS A O 1
A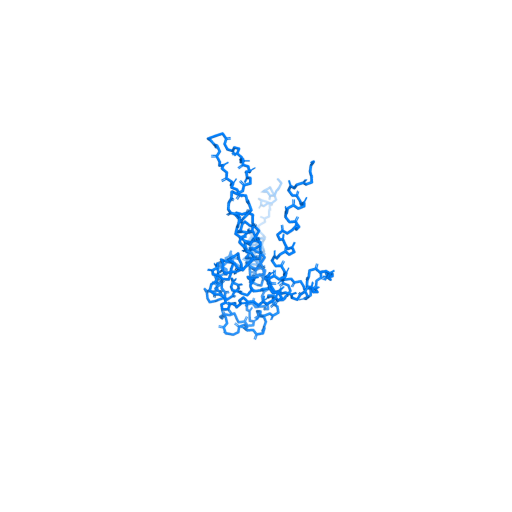TOM 671 N N . ALA A 1 86 ? 10.186 -10.550 -11.284 1.00 79.69 86 ALA A N 1
ATOM 672 C CA . ALA A 1 86 ? 10.378 -9.572 -12.351 1.00 79.69 86 ALA A CA 1
ATOM 673 C C . ALA A 1 86 ? 9.636 -9.997 -13.640 1.00 79.69 86 ALA A C 1
ATOM 675 O O . ALA A 1 86 ? 8.743 -9.286 -14.115 1.00 79.69 86 ALA A O 1
ATOM 676 N N . GLY A 1 87 ? 9.888 -11.218 -14.128 1.00 81.88 87 GLY A N 1
ATOM 677 C CA . GLY A 1 87 ? 9.260 -11.747 -15.345 1.00 81.88 87 GLY A CA 1
ATOM 678 C C . GLY A 1 87 ? 7.733 -11.853 -15.269 1.00 81.88 87 GLY A C 1
ATOM 679 O O . GLY A 1 87 ? 7.035 -11.466 -16.206 1.00 81.88 87 GLY A O 1
ATOM 680 N N . ASP A 1 88 ? 7.195 -12.287 -14.131 1.00 87.75 88 ASP A N 1
ATOM 681 C CA . ASP A 1 88 ? 5.754 -12.481 -13.959 1.00 87.75 88 ASP A CA 1
ATOM 682 C C . ASP A 1 88 ? 4.992 -11.161 -13.904 1.00 87.75 88 ASP A C 1
ATOM 684 O O . ASP A 1 88 ? 3.819 -11.107 -14.277 1.00 87.75 88 ASP A O 1
ATOM 688 N N . TRP A 1 89 ? 5.618 -10.089 -13.424 1.00 89.81 89 TRP A N 1
ATOM 689 C CA . TRP A 1 89 ? 4.972 -8.787 -13.241 1.00 89.81 89 TRP A CA 1
ATOM 690 C C . TRP A 1 89 ? 5.133 -7.870 -14.461 1.00 89.81 89 TRP A C 1
ATOM 692 O O . TRP A 1 89 ? 4.625 -6.748 -14.462 1.00 89.81 89 TRP A O 1
ATOM 702 N N . GLY A 1 90 ? 5.784 -8.357 -15.523 1.00 86.38 90 GLY A N 1
ATOM 703 C CA . GLY A 1 90 ? 6.088 -7.584 -16.730 1.00 86.38 90 GLY A CA 1
ATOM 704 C C . GLY A 1 90 ? 7.331 -6.700 -16.590 1.00 86.38 90 GLY A C 1
ATOM 705 O O . GLY A 1 90 ? 7.525 -5.782 -17.384 1.00 86.38 90 GLY A O 1
ATOM 706 N N . VAL A 1 91 ? 8.168 -6.953 -15.582 1.00 86.88 91 VAL A N 1
ATOM 707 C CA . VAL A 1 91 ? 9.430 -6.248 -15.338 1.00 86.88 91 VAL A CA 1
ATOM 708 C C . VAL A 1 91 ? 10.592 -7.109 -15.835 1.00 86.88 91 VAL A C 1
ATOM 710 O O . VAL A 1 91 ? 10.854 -8.191 -15.335 1.00 86.88 91 VAL A O 1
ATOM 713 N N . THR A 1 92 ? 11.349 -6.659 -16.825 1.00 87.44 92 THR A N 1
ATOM 714 C CA . THR A 1 92 ? 12.526 -7.415 -17.269 1.00 87.44 92 THR A CA 1
ATOM 715 C C . THR A 1 92 ? 13.733 -7.109 -16.384 1.00 87.44 92 THR A C 1
ATOM 717 O O . THR A 1 92 ? 13.784 -6.084 -15.698 1.00 87.44 92 THR A O 1
ATOM 720 N N . ARG A 1 93 ? 14.752 -7.977 -16.429 1.00 85.19 93 ARG A N 1
ATOM 721 C CA . ARG A 1 93 ? 16.046 -7.694 -15.785 1.00 85.19 93 ARG A CA 1
ATOM 722 C C . ARG A 1 93 ? 16.677 -6.405 -16.323 1.00 85.19 93 ARG A C 1
ATOM 724 O O . ARG A 1 93 ? 17.315 -5.693 -15.557 1.00 85.19 93 ARG A O 1
ATOM 731 N N . ASP A 1 94 ? 16.405 -6.047 -17.577 1.00 84.50 94 ASP A N 1
ATOM 732 C CA . ASP A 1 94 ? 16.864 -4.791 -18.183 1.00 84.50 94 ASP A CA 1
ATOM 733 C C . ASP A 1 94 ? 16.217 -3.561 -17.535 1.00 84.50 94 ASP A C 1
ATOM 735 O O . ASP A 1 94 ? 16.869 -2.535 -17.355 1.00 84.50 94 ASP A O 1
ATOM 739 N N . HIS A 1 95 ? 14.946 -3.652 -17.124 1.00 85.44 95 HIS A N 1
ATOM 740 C CA . HIS A 1 95 ? 14.284 -2.575 -16.376 1.00 85.44 95 HIS A CA 1
ATOM 741 C C . HIS A 1 95 ? 14.905 -2.362 -14.991 1.00 85.44 95 HIS A C 1
ATOM 743 O O . HIS A 1 95 ? 14.885 -1.249 -14.473 1.00 85.44 95 HIS A O 1
ATOM 749 N N . ILE A 1 96 ? 15.427 -3.431 -14.389 1.00 85.00 96 ILE A N 1
ATOM 750 C CA . ILE A 1 96 ? 16.057 -3.414 -13.067 1.00 85.00 96 ILE A CA 1
ATOM 751 C C . ILE A 1 96 ? 17.515 -2.941 -13.157 1.00 85.00 96 ILE A C 1
ATOM 753 O O . ILE A 1 96 ? 17.970 -2.197 -12.291 1.00 85.00 96 ILE A O 1
ATOM 757 N N . GLY A 1 97 ? 18.241 -3.352 -14.201 1.00 86.25 97 GLY A N 1
ATOM 758 C CA . GLY A 1 97 ? 19.622 -2.932 -14.449 1.00 86.25 97 GLY A CA 1
ATOM 759 C C . GLY A 1 97 ? 19.746 -1.455 -14.838 1.00 86.25 97 GLY A C 1
ATOM 760 O O . GLY A 1 97 ? 20.755 -0.817 -14.541 1.00 86.25 97 GLY A O 1
ATOM 761 N N . ASP A 1 98 ? 18.710 -0.887 -15.455 1.00 88.06 98 ASP A N 1
ATOM 762 C CA . ASP A 1 98 ? 18.637 0.535 -15.784 1.00 88.06 98 ASP A CA 1
ATOM 763 C C . ASP A 1 98 ? 18.281 1.376 -14.545 1.00 88.06 98 ASP A C 1
ATOM 765 O O . ASP A 1 98 ? 17.157 1.351 -14.034 1.00 88.06 98 ASP A O 1
ATOM 769 N N . LYS A 1 99 ? 19.243 2.183 -14.080 1.00 86.56 99 LYS A N 1
ATOM 770 C CA . LYS A 1 99 ? 19.096 3.044 -12.896 1.00 86.56 99 LYS A CA 1
ATOM 771 C C . LYS A 1 99 ? 17.917 4.019 -13.005 1.00 86.56 99 LYS A C 1
ATOM 773 O O . LYS A 1 99 ? 17.282 4.302 -11.987 1.00 86.56 99 LYS A O 1
ATOM 778 N N . ALA A 1 100 ? 17.621 4.545 -14.194 1.00 86.44 100 ALA A N 1
ATOM 779 C CA . ALA A 1 100 ? 16.530 5.497 -14.383 1.00 86.44 100 ALA A CA 1
ATOM 780 C C . ALA A 1 100 ? 15.170 4.794 -14.269 1.00 86.44 100 ALA A C 1
ATOM 782 O O . ALA A 1 100 ? 14.313 5.232 -13.498 1.00 86.44 100 ALA A O 1
ATOM 783 N N . LYS A 1 101 ? 15.000 3.655 -14.951 1.00 87.44 101 LYS A N 1
ATOM 784 C CA . LYS A 1 101 ? 13.769 2.844 -14.886 1.00 87.44 101 LYS A CA 1
ATOM 785 C C . LYS A 1 101 ? 13.539 2.283 -13.485 1.00 87.44 101 LYS A C 1
ATOM 787 O O . LYS A 1 101 ? 12.431 2.383 -12.951 1.00 87.44 101 LYS A O 1
ATOM 792 N N . TRP A 1 102 ? 14.595 1.784 -12.842 1.00 89.44 102 TRP A N 1
ATOM 793 C CA . TRP A 1 102 ? 14.539 1.331 -11.456 1.00 89.44 102 TRP A CA 1
ATOM 794 C C . TRP A 1 102 ? 14.144 2.453 -10.493 1.00 89.44 102 TRP A C 1
ATOM 796 O O . TRP A 1 102 ? 13.331 2.233 -9.596 1.00 89.44 102 TRP A O 1
ATOM 806 N N . SER A 1 103 ? 14.657 3.673 -10.687 1.00 88.06 103 SER A N 1
ATOM 807 C CA . SER A 1 103 ? 14.279 4.832 -9.869 1.00 88.06 103 SER A CA 1
ATOM 808 C C . SER A 1 103 ? 12.781 5.141 -9.970 1.00 88.06 103 SER A C 1
ATOM 810 O O . SER A 1 103 ? 12.126 5.339 -8.943 1.00 88.06 103 SER A O 1
ATOM 812 N N . VAL A 1 104 ? 12.212 5.102 -11.181 1.00 89.81 104 VAL A N 1
ATOM 813 C CA . VAL A 1 104 ? 10.770 5.305 -11.415 1.00 89.81 104 VAL A CA 1
ATOM 814 C C . VAL A 1 104 ? 9.942 4.224 -10.712 1.00 89.81 104 VAL A C 1
ATOM 816 O O . VAL A 1 104 ? 9.024 4.542 -9.953 1.00 89.81 104 VAL A O 1
ATOM 819 N N . MET A 1 105 ? 10.308 2.951 -10.881 1.00 90.44 105 MET A N 1
ATOM 820 C CA . MET A 1 105 ? 9.648 1.822 -10.214 1.00 90.44 105 MET A CA 1
ATOM 821 C C . MET A 1 105 ? 9.736 1.914 -8.685 1.00 90.44 105 MET A C 1
ATOM 823 O O . MET A 1 105 ? 8.732 1.772 -7.987 1.00 90.44 105 MET A O 1
ATOM 827 N N . ALA A 1 106 ? 10.918 2.213 -8.147 1.00 89.75 106 ALA A N 1
ATOM 828 C CA . ALA A 1 106 ? 11.130 2.372 -6.714 1.00 89.75 106 ALA A CA 1
ATOM 829 C C . ALA A 1 106 ? 10.356 3.570 -6.143 1.00 89.75 106 ALA A C 1
ATOM 831 O O . ALA A 1 106 ? 9.868 3.495 -5.015 1.00 89.75 106 ALA A O 1
ATOM 832 N N . SER A 1 107 ? 10.233 4.665 -6.899 1.00 90.50 107 SER A N 1
ATOM 833 C CA . SER A 1 107 ? 9.392 5.805 -6.528 1.00 90.50 107 SER A CA 1
ATOM 834 C C . SER A 1 107 ? 7.924 5.388 -6.436 1.00 90.50 107 SER A C 1
ATOM 836 O O . SER A 1 107 ? 7.286 5.618 -5.411 1.00 90.50 107 SER A O 1
ATOM 838 N N . ARG A 1 108 ? 7.425 4.645 -7.434 1.00 90.81 108 ARG A N 1
ATOM 839 C CA . ARG A 1 108 ? 6.051 4.127 -7.443 1.00 90.81 108 ARG A CA 1
ATOM 840 C C . ARG A 1 108 ? 5.747 3.236 -6.238 1.00 90.81 108 ARG A C 1
ATOM 842 O O . ARG A 1 108 ? 4.694 3.399 -5.627 1.00 90.81 108 ARG A O 1
ATOM 849 N N . VAL A 1 109 ? 6.674 2.351 -5.856 1.00 91.69 109 VAL A N 1
ATOM 850 C CA . VAL A 1 109 ? 6.566 1.534 -4.630 1.00 91.69 109 VAL A CA 1
ATOM 851 C C . VAL A 1 109 ? 6.407 2.415 -3.390 1.00 91.69 109 VAL A C 1
ATOM 853 O O . VAL A 1 109 ? 5.542 2.150 -2.559 1.00 91.69 109 VAL A O 1
ATOM 856 N N . ARG A 1 110 ? 7.230 3.464 -3.250 1.00 90.31 110 ARG A N 1
ATOM 857 C CA . ARG A 1 110 ? 7.159 4.372 -2.093 1.00 90.31 110 ARG A CA 1
ATOM 858 C C . ARG A 1 110 ? 5.823 5.100 -2.038 1.00 90.31 110 ARG A C 1
ATOM 860 O O . ARG A 1 110 ? 5.212 5.110 -0.978 1.00 90.31 110 ARG A O 1
ATOM 867 N N . THR A 1 111 ? 5.358 5.645 -3.163 1.00 92.44 111 THR A N 1
ATOM 868 C CA . THR A 1 111 ? 4.043 6.295 -3.244 1.00 92.44 111 THR A CA 1
ATOM 869 C C . THR A 1 111 ? 2.944 5.336 -2.800 1.00 92.44 111 THR A C 1
ATOM 871 O O . THR A 1 111 ? 2.195 5.663 -1.891 1.00 92.44 111 THR A O 1
ATOM 874 N N . ARG A 1 112 ? 2.920 4.103 -3.324 1.00 92.69 112 ARG A N 1
ATOM 875 C CA . ARG A 1 112 ? 1.914 3.104 -2.930 1.00 92.69 112 ARG A CA 1
ATOM 876 C C . ARG A 1 112 ? 1.990 2.699 -1.458 1.00 92.69 112 ARG A C 1
ATOM 878 O O . ARG A 1 112 ? 0.953 2.467 -0.850 1.00 92.69 112 ARG A O 1
ATOM 885 N N . LEU A 1 113 ? 3.181 2.622 -0.864 1.00 90.88 113 LEU A N 1
ATOM 886 C CA . LEU A 1 113 ? 3.319 2.390 0.580 1.00 90.88 113 LEU A CA 1
ATOM 887 C C . LEU A 1 113 ? 2.744 3.549 1.402 1.00 90.88 113 LEU A C 1
ATOM 889 O O . LEU A 1 113 ? 2.105 3.303 2.423 1.00 90.88 113 LEU A O 1
ATOM 893 N N . THR A 1 114 ? 2.970 4.791 0.973 1.00 91.88 114 THR A N 1
ATOM 894 C CA . THR A 1 114 ? 2.413 5.979 1.630 1.00 91.88 114 THR A CA 1
ATOM 895 C C . THR A 1 114 ? 0.894 6.016 1.503 1.00 91.88 114 THR A C 1
ATOM 897 O O . THR A 1 114 ? 0.223 6.150 2.522 1.00 91.88 114 THR A O 1
ATOM 900 N N . ASP A 1 115 ? 0.362 5.819 0.294 1.00 92.56 115 ASP A N 1
ATOM 901 C CA . ASP A 1 115 ? -1.079 5.798 0.027 1.00 92.56 115 ASP A CA 1
ATOM 902 C C . ASP A 1 115 ? -1.766 4.729 0.885 1.00 92.56 115 ASP A C 1
ATOM 904 O O . ASP A 1 115 ? -2.689 5.023 1.636 1.00 92.56 115 ASP A O 1
ATOM 908 N N . ARG A 1 116 ? -1.247 3.493 0.883 1.00 92.50 116 ARG A N 1
ATOM 909 C CA . ARG A 1 116 ? -1.835 2.401 1.672 1.00 92.50 116 ARG A CA 1
ATOM 910 C C . ARG A 1 116 ? -1.694 2.594 3.173 1.00 92.50 116 ARG A C 1
ATOM 912 O O . ARG A 1 116 ? -2.587 2.199 3.916 1.00 92.50 116 ARG A O 1
ATOM 919 N N . ARG A 1 117 ? -0.616 3.224 3.646 1.00 91.19 117 ARG A N 1
ATOM 920 C CA . ARG A 1 117 ? -0.507 3.611 5.059 1.00 91.19 117 ARG A CA 1
ATOM 921 C C . ARG A 1 117 ? -1.573 4.641 5.422 1.00 91.19 117 ARG A C 1
ATOM 923 O O . ARG A 1 117 ? -2.159 4.527 6.495 1.00 91.19 117 ARG A O 1
ATOM 930 N N . TYR A 1 118 ? -1.793 5.630 4.557 1.00 92.31 118 TYR A N 1
ATOM 931 C CA . TYR A 1 118 ? -2.839 6.626 4.746 1.00 92.31 118 TYR A CA 1
ATOM 932 C C . TYR A 1 118 ? -4.219 5.965 4.779 1.00 92.31 118 TYR A C 1
ATOM 934 O O . TYR A 1 118 ? -4.950 6.197 5.735 1.00 92.31 118 TYR A O 1
ATOM 942 N N . ASP A 1 119 ? -4.528 5.084 3.825 1.00 93.12 119 ASP A N 1
ATOM 943 C CA . ASP A 1 119 ? -5.801 4.357 3.778 1.00 93.12 119 ASP A CA 1
ATOM 944 C C . ASP A 1 119 ? -6.035 3.555 5.063 1.00 93.12 119 ASP A C 1
ATOM 946 O O . ASP A 1 119 ? -7.069 3.709 5.702 1.00 93.12 119 ASP A O 1
ATOM 950 N N . ILE A 1 120 ? -5.046 2.764 5.501 1.00 92.44 120 ILE A N 1
ATOM 951 C CA . ILE A 1 120 ? -5.142 1.976 6.740 1.00 92.44 120 ILE A CA 1
ATOM 952 C C . ILE A 1 120 ? -5.364 2.893 7.948 1.00 92.44 120 ILE A C 1
ATOM 954 O O . ILE A 1 120 ? -6.263 2.645 8.749 1.00 92.44 120 ILE A O 1
ATOM 958 N N . LYS A 1 121 ? -4.564 3.961 8.085 1.00 91.25 121 LYS A N 1
ATOM 959 C CA . LYS A 1 121 ? -4.698 4.914 9.197 1.00 91.25 121 LYS A CA 1
ATOM 960 C C . LYS A 1 121 ? -6.080 5.560 9.190 1.00 91.25 121 LYS A C 1
ATOM 962 O O . LYS A 1 121 ? -6.710 5.641 10.238 1.00 91.25 121 LYS A O 1
ATOM 967 N N . LYS A 1 122 ? -6.548 5.994 8.021 1.00 91.19 122 LYS A N 1
ATOM 968 C CA . LYS A 1 122 ? -7.855 6.620 7.847 1.00 91.19 122 LYS A CA 1
ATOM 969 C C . LYS A 1 122 ? -8.979 5.652 8.204 1.00 91.19 122 LYS A C 1
ATOM 971 O O . LYS A 1 122 ? -9.837 6.017 8.987 1.00 91.19 122 LYS A O 1
ATOM 976 N N . THR A 1 123 ? -8.945 4.412 7.724 1.00 92.44 123 THR A N 1
ATOM 977 C CA . THR A 1 123 ? -9.975 3.413 8.039 1.00 92.44 123 THR A CA 1
ATOM 978 C C . THR A 1 123 ? -10.044 3.094 9.533 1.00 92.44 123 THR A C 1
ATOM 980 O O . THR A 1 123 ? -11.140 2.958 10.068 1.00 92.44 123 THR A O 1
ATOM 983 N N . ILE A 1 124 ? -8.902 3.013 10.226 1.00 91.62 124 ILE A N 1
ATOM 984 C CA . ILE A 1 124 ? -8.883 2.841 11.689 1.00 91.62 124 ILE A CA 1
ATOM 985 C C . ILE A 1 124 ? -9.381 4.114 12.393 1.00 91.62 124 ILE A C 1
ATOM 987 O O . ILE A 1 124 ? -10.099 4.039 13.383 1.00 91.62 124 ILE A O 1
ATOM 991 N N . SER A 1 125 ? -9.041 5.292 11.873 1.00 89.38 125 SER A N 1
ATOM 992 C CA . SER A 1 125 ? -9.516 6.569 12.409 1.00 89.38 125 SER A CA 1
ATOM 993 C C . SER A 1 125 ? -11.037 6.697 12.299 1.00 89.38 125 SER A C 1
ATOM 995 O O . SER A 1 125 ? -11.711 6.937 13.294 1.00 89.38 125 SER A O 1
ATOM 997 N N . ASP A 1 126 ? -11.592 6.439 11.118 1.00 89.06 126 ASP A N 1
ATOM 998 C CA . ASP A 1 126 ? -13.031 6.493 10.831 1.00 89.06 126 ASP A CA 1
ATOM 999 C C . ASP A 1 126 ? -13.827 5.422 11.618 1.00 89.06 126 ASP A C 1
ATOM 1001 O O . ASP A 1 126 ? -15.058 5.478 11.727 1.00 89.06 126 ASP A O 1
ATOM 1005 N N . SER A 1 127 ? -13.137 4.420 12.183 1.00 88.88 127 SER A N 1
ATOM 1006 C CA . SER A 1 127 ? -13.744 3.412 13.056 1.00 88.88 127 SER A CA 1
ATOM 1007 C C . SER A 1 127 ? -13.958 3.899 14.490 1.00 88.88 127 SER A C 1
ATOM 1009 O O . SER A 1 127 ? -14.739 3.289 15.217 1.00 88.88 127 SER A O 1
ATOM 1011 N N . ILE A 1 128 ? -13.229 4.936 14.912 1.00 85.75 128 ILE A N 1
ATOM 1012 C CA . ILE A 1 128 ? -13.296 5.519 16.260 1.00 85.75 128 ILE A CA 1
ATOM 1013 C C . ILE A 1 128 ? -14.006 6.870 16.225 1.00 85.75 128 ILE A C 1
ATOM 1015 O O . ILE A 1 128 ? -14.853 7.133 17.073 1.00 85.75 128 ILE A O 1
ATOM 1019 N N . TRP A 1 129 ? -13.676 7.704 15.241 1.00 85.56 129 TRP A N 1
ATOM 1020 C CA . TRP A 1 129 ? -14.108 9.091 15.189 1.00 85.56 129 TRP A CA 1
ATOM 1021 C C . TRP A 1 129 ? -14.933 9.398 13.944 1.00 85.56 129 TRP A C 1
ATOM 1023 O O . TRP A 1 129 ? -14.739 8.820 12.874 1.00 85.56 129 TRP A O 1
ATOM 1033 N N . ILE A 1 130 ? -15.825 10.373 14.074 1.00 79.44 130 ILE A N 1
ATOM 1034 C CA . ILE A 1 130 ? -16.545 11.000 12.974 1.00 79.44 130 ILE A CA 1
ATOM 1035 C C . ILE A 1 130 ? -15.819 12.292 12.625 1.00 79.44 130 ILE A C 1
ATOM 1037 O O . ILE A 1 130 ? -15.662 13.180 13.461 1.00 79.44 130 ILE A O 1
ATOM 1041 N N . THR A 1 131 ? -15.386 12.381 11.371 1.00 76.12 131 THR A N 1
ATOM 1042 C CA . THR A 1 131 ? -14.686 13.545 10.833 1.00 76.12 131 THR A CA 1
ATOM 1043 C C . THR A 1 131 ? -15.674 14.390 10.031 1.00 76.12 131 THR A C 1
ATOM 1045 O O . THR A 1 131 ? -16.043 14.011 8.918 1.00 76.12 131 THR A O 1
ATOM 1048 N N . THR A 1 132 ? -16.094 15.538 10.564 1.00 74.69 132 THR A N 1
ATOM 1049 C CA . THR A 1 132 ? -16.998 16.469 9.868 1.00 74.69 132 THR A CA 1
ATOM 1050 C C . THR A 1 132 ? -16.208 17.670 9.367 1.00 74.69 132 THR A C 1
ATOM 1052 O O . THR A 1 132 ? -15.512 18.324 10.142 1.00 74.69 132 THR A O 1
ATOM 1055 N N . LYS A 1 133 ? -16.308 17.965 8.066 1.00 77.06 133 LYS A N 1
ATOM 1056 C CA . LYS A 1 133 ? -15.742 19.185 7.477 1.00 77.06 133 LYS A CA 1
ATOM 1057 C C . LYS A 1 133 ? -16.767 20.308 7.538 1.00 77.06 133 LYS A C 1
ATOM 1059 O O . LYS A 1 133 ? -17.875 20.131 7.037 1.00 77.06 133 LYS A O 1
ATOM 1064 N N . THR A 1 134 ? -16.393 21.444 8.111 1.00 73.44 134 THR A N 1
ATOM 1065 C CA . THR A 1 134 ? -17.191 22.673 8.037 1.00 73.44 134 THR A CA 1
ATOM 1066 C C . THR A 1 134 ? -16.925 23.412 6.722 1.00 73.44 134 THR A C 1
ATOM 1068 O O . THR A 1 134 ? -15.944 23.140 6.023 1.00 73.44 134 THR A O 1
ATOM 1071 N N . GLU A 1 135 ? -17.802 24.354 6.364 1.00 74.06 135 GLU A N 1
ATOM 1072 C CA . GLU A 1 135 ? -17.647 25.212 5.174 1.00 74.06 135 GLU A CA 1
ATOM 1073 C C . GLU A 1 135 ? -16.358 26.055 5.218 1.00 74.06 135 GLU A C 1
ATOM 1075 O O . GLU A 1 135 ? -15.806 26.409 4.179 1.00 74.06 135 GLU A O 1
ATOM 1080 N N . GLU A 1 136 ? -15.832 26.296 6.420 1.00 74.19 136 GLU A N 1
ATOM 1081 C CA . GLU A 1 136 ? -14.586 27.023 6.691 1.00 74.19 136 GLU A CA 1
ATOM 1082 C C . GLU A 1 136 ? -13.332 26.136 6.553 1.00 74.19 136 GLU A C 1
ATOM 1084 O O . GLU A 1 136 ? -12.203 26.608 6.679 1.00 74.19 136 GLU A O 1
ATOM 1089 N N . GLY A 1 137 ? -13.510 24.847 6.245 1.00 73.69 137 GLY A N 1
ATOM 1090 C CA . GLY A 1 137 ? -12.423 23.890 6.035 1.00 73.69 137 GLY A CA 1
ATOM 1091 C C . GLY A 1 137 ? -11.866 23.267 7.316 1.00 73.69 137 GLY A C 1
ATOM 1092 O O . GLY A 1 137 ? -10.958 22.435 7.229 1.00 73.69 137 GLY A O 1
ATOM 1093 N N . GLU A 1 138 ? -12.413 23.613 8.482 1.00 68.44 138 GLU A N 1
ATOM 1094 C CA . GLU A 1 138 ? -12.046 22.995 9.752 1.00 68.44 138 GLU A CA 1
ATOM 1095 C C . GLU A 1 138 ? -12.604 21.572 9.856 1.00 68.44 138 GLU A C 1
ATOM 1097 O O . GLU A 1 138 ? -13.683 21.242 9.353 1.00 68.44 138 GLU A O 1
ATOM 1102 N N . VAL A 1 139 ? -11.823 20.703 10.494 1.00 75.88 139 VAL A N 1
ATOM 1103 C CA . VAL A 1 139 ? -12.154 19.294 10.687 1.00 75.88 139 VAL A CA 1
ATOM 1104 C C . VAL A 1 139 ? -12.478 19.074 12.157 1.00 75.88 139 VAL A C 1
ATOM 1106 O O . VAL A 1 139 ? -11.580 19.083 12.995 1.00 75.88 139 VAL A O 1
ATOM 1109 N N . ILE A 1 140 ? -13.757 18.852 12.457 1.00 72.38 140 ILE A N 1
ATOM 1110 C CA . ILE A 1 140 ? -14.211 18.494 13.801 1.00 72.38 140 ILE A CA 1
ATOM 1111 C C . ILE A 1 140 ? -14.184 16.972 13.914 1.00 72.38 140 ILE A C 1
ATOM 1113 O O . ILE A 1 140 ? -14.772 16.271 13.084 1.00 72.38 140 ILE A O 1
ATOM 1117 N N . VAL A 1 141 ? -13.485 16.477 14.934 1.00 76.56 141 VAL A N 1
ATOM 1118 C CA . VAL A 1 141 ? -13.341 15.053 15.240 1.00 76.56 141 VAL A CA 1
ATOM 1119 C C . VAL A 1 141 ? -14.164 14.766 16.490 1.00 76.56 141 VAL A C 1
ATOM 1121 O O . VAL A 1 141 ? -13.803 15.208 17.575 1.00 76.56 141 VAL A O 1
ATOM 1124 N N . ASN A 1 142 ? -15.279 14.059 16.326 1.00 76.31 142 ASN A N 1
ATOM 1125 C CA . ASN A 1 142 ? -16.128 13.629 17.438 1.00 76.31 142 ASN A CA 1
ATOM 1126 C C . ASN A 1 142 ? -16.006 12.123 17.637 1.00 76.31 142 ASN A C 1
ATOM 1128 O O . ASN A 1 142 ? -15.825 11.388 16.665 1.00 76.31 142 ASN A O 1
ATOM 1132 N N . ASP A 1 143 ? -16.166 11.654 18.870 1.00 79.94 143 ASP A N 1
ATOM 1133 C CA . ASP A 1 143 ? -16.282 10.222 19.127 1.00 79.94 143 ASP A CA 1
ATOM 1134 C C . ASP A 1 143 ? -17.518 9.650 18.429 1.00 79.94 143 ASP A C 1
ATOM 1136 O O . ASP A 1 143 ? -18.590 10.260 18.377 1.00 79.94 143 ASP A O 1
ATOM 1140 N N . ARG A 1 144 ? -17.354 8.463 17.851 1.00 79.50 144 ARG A N 1
ATOM 1141 C CA . ARG A 1 144 ? -18.437 7.734 17.205 1.00 79.50 144 ARG A CA 1
ATOM 1142 C C . ARG A 1 144 ? -19.294 7.053 18.271 1.00 79.50 144 ARG A C 1
ATOM 1144 O O . ARG A 1 144 ? -18.765 6.326 19.103 1.00 79.50 144 ARG A O 1
ATOM 1151 N N . GLU A 1 145 ? -20.614 7.237 18.202 1.00 75.19 145 GLU A N 1
ATOM 1152 C CA . GLU A 1 145 ? -21.564 6.609 19.141 1.00 75.19 145 GLU A CA 1
ATOM 1153 C C . GLU A 1 145 ? -21.546 5.071 19.068 1.00 75.19 145 GLU A C 1
ATOM 1155 O O . GLU A 1 145 ? -21.758 4.404 20.076 1.00 75.19 145 GLU A O 1
ATOM 1160 N N . ASP A 1 146 ? -21.248 4.517 17.887 1.00 79.75 146 ASP A N 1
ATOM 1161 C CA . ASP A 1 146 ? -21.123 3.075 17.644 1.00 79.75 146 ASP A CA 1
ATOM 1162 C C . ASP A 1 146 ? -19.783 2.756 16.950 1.00 79.75 146 ASP A C 1
ATOM 1164 O O . ASP A 1 146 ? -19.703 2.713 15.710 1.00 79.75 146 ASP A O 1
ATOM 1168 N N . PRO A 1 147 ? -18.681 2.662 17.716 1.00 82.88 147 PRO A N 1
ATOM 1169 C CA . PRO A 1 147 ? -17.365 2.367 17.173 1.00 82.88 147 PRO A CA 1
ATOM 1170 C C . PRO A 1 147 ? -17.287 0.909 16.704 1.00 82.88 147 PRO A C 1
ATOM 1172 O O . PRO A 1 147 ? -17.729 -0.001 17.398 1.00 82.88 147 PRO A O 1
ATOM 1175 N N . LEU A 1 148 ? -16.656 0.666 15.549 1.00 88.69 148 LEU A N 1
ATOM 1176 C CA . LEU A 1 148 ? -16.557 -0.693 14.996 1.00 88.69 148 LEU A CA 1
ATOM 1177 C C . LEU A 1 148 ? -15.787 -1.623 15.943 1.00 88.69 148 LEU A C 1
ATOM 1179 O O . LEU A 1 148 ? -14.761 -1.228 16.511 1.00 88.69 148 LEU A O 1
ATOM 1183 N N . ASP A 1 149 ? -16.228 -2.876 16.050 1.00 91.56 149 ASP A N 1
ATOM 1184 C CA . ASP A 1 149 ? -15.450 -3.926 16.711 1.00 91.56 149 ASP A CA 1
ATOM 1185 C C . ASP A 1 149 ? -14.164 -4.234 15.913 1.00 91.56 149 ASP A C 1
ATOM 1187 O O . ASP A 1 149 ? -14.086 -4.011 14.703 1.00 91.56 149 A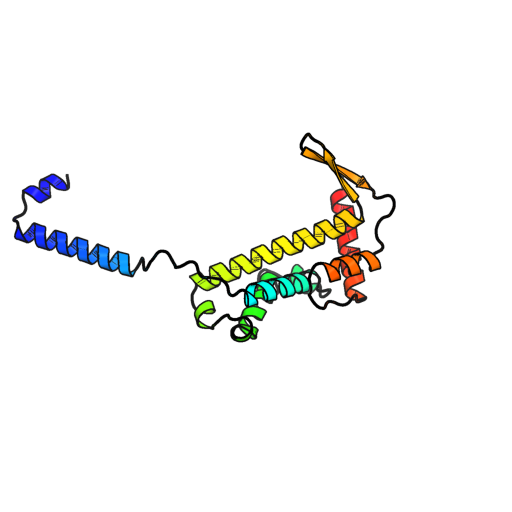SP A O 1
ATOM 1191 N N . ILE A 1 150 ? -13.130 -4.762 16.573 1.00 92.38 150 ILE A N 1
ATOM 1192 C CA . ILE A 1 150 ? -11.848 -5.115 15.945 1.00 92.38 150 ILE A CA 1
ATOM 1193 C C . ILE A 1 150 ? -12.033 -6.152 14.835 1.00 92.38 150 ILE A C 1
ATOM 1195 O O . ILE A 1 150 ? -11.334 -6.077 13.821 1.00 92.38 150 ILE A O 1
ATOM 1199 N N . ILE A 1 151 ? -12.974 -7.089 14.991 1.00 93.62 151 ILE A N 1
ATOM 1200 C CA . ILE A 1 151 ? -13.275 -8.088 13.958 1.00 93.62 151 ILE A CA 1
ATOM 1201 C C . ILE A 1 151 ? -13.840 -7.396 12.716 1.00 93.62 151 ILE A C 1
ATOM 1203 O O . ILE A 1 151 ? -13.280 -7.543 11.629 1.00 93.62 151 ILE A O 1
ATOM 1207 N N . GLN A 1 152 ? -14.867 -6.562 12.894 1.00 93.50 152 GLN A N 1
ATOM 1208 C CA . GLN A 1 152 ? -15.490 -5.794 11.811 1.00 93.50 152 GLN A CA 1
ATOM 1209 C C . GLN A 1 152 ? -14.485 -4.858 11.128 1.00 93.50 152 GLN A C 1
ATOM 1211 O O . GLN A 1 152 ? -14.421 -4.784 9.904 1.00 93.50 152 GLN A O 1
ATOM 1216 N N . LEU A 1 153 ? -13.640 -4.176 11.904 1.00 92.44 153 LEU A N 1
ATOM 1217 C CA . LEU A 1 153 ? -12.581 -3.319 11.376 1.00 92.44 153 LEU A CA 1
ATOM 1218 C C . LEU A 1 153 ? -11.582 -4.113 10.525 1.00 92.44 153 LEU A C 1
ATOM 1220 O O . LEU A 1 153 ? -11.162 -3.650 9.465 1.00 92.44 153 LEU A O 1
ATOM 1224 N N . CYS A 1 154 ? -11.210 -5.319 10.955 1.00 92.38 154 CYS A N 1
ATOM 1225 C CA . CYS A 1 154 ? -10.328 -6.178 10.173 1.00 92.38 154 CYS A CA 1
ATOM 1226 C C . CYS A 1 154 ? -10.987 -6.667 8.882 1.00 92.38 154 CYS A C 1
ATOM 1228 O O . CYS A 1 154 ? -10.306 -6.724 7.863 1.00 92.38 154 CYS A O 1
ATOM 1230 N N . GLU A 1 155 ? -12.285 -6.968 8.890 1.00 92.69 155 GLU A N 1
ATOM 1231 C CA . GLU A 1 155 ? -13.034 -7.301 7.672 1.00 92.69 155 GLU A CA 1
ATOM 1232 C C . GLU A 1 155 ? -13.052 -6.122 6.692 1.00 92.69 155 GLU A C 1
ATOM 1234 O O . GLU A 1 155 ? -12.740 -6.294 5.514 1.00 92.69 155 GLU A O 1
ATOM 1239 N N . VAL A 1 156 ? -13.324 -4.905 7.175 1.00 92.31 156 VAL A N 1
ATOM 1240 C CA . VAL A 1 156 ? -13.287 -3.684 6.352 1.00 92.31 156 VAL A CA 1
ATOM 1241 C C . VAL A 1 156 ? -11.892 -3.459 5.764 1.00 92.31 156 VAL A C 1
ATOM 1243 O O . VAL A 1 156 ? -11.767 -3.189 4.570 1.00 92.31 156 VAL A O 1
ATOM 1246 N N . LEU A 1 157 ? -10.834 -3.613 6.567 1.00 91.62 157 LEU A N 1
ATOM 1247 C CA . LEU A 1 157 ? -9.455 -3.478 6.096 1.00 91.62 157 LEU A CA 1
ATOM 1248 C C . LEU A 1 157 ? -9.113 -4.540 5.047 1.00 91.62 157 LEU A C 1
ATOM 1250 O O . LEU A 1 157 ? -8.587 -4.206 3.991 1.00 91.62 157 LEU A O 1
ATOM 1254 N N . VAL A 1 158 ? -9.427 -5.810 5.293 1.00 91.00 158 VAL A N 1
ATOM 1255 C CA . VAL A 1 158 ? -9.159 -6.899 4.341 1.00 91.00 158 VAL A CA 1
ATOM 1256 C C . VAL A 1 158 ? -9.871 -6.672 3.005 1.00 91.00 158 VAL A C 1
ATOM 1258 O O . VAL A 1 158 ? -9.304 -6.995 1.965 1.00 91.00 158 VAL A O 1
ATOM 1261 N N . ASN A 1 159 ? -11.056 -6.059 3.024 1.00 89.62 159 ASN A N 1
ATOM 1262 C CA . ASN A 1 159 ? -11.834 -5.740 1.828 1.00 89.62 159 ASN A CA 1
ATOM 1263 C C . ASN A 1 159 ? -11.376 -4.460 1.100 1.00 89.62 159 ASN A C 1
ATOM 1265 O O . ASN A 1 159 ? -11.862 -4.178 0.006 1.00 89.62 159 ASN A O 1
ATOM 1269 N N . LEU A 1 160 ? -10.445 -3.682 1.666 1.00 87.50 160 LEU A N 1
ATOM 1270 C CA . LEU A 1 160 ? -9.977 -2.419 1.077 1.00 87.50 160 LEU A CA 1
ATOM 1271 C C . LEU A 1 160 ? -9.156 -2.633 -0.204 1.00 87.50 160 LEU A C 1
ATOM 1273 O O . LEU A 1 160 ? -9.143 -1.786 -1.099 1.00 87.50 160 LEU A O 1
ATOM 1277 N N . VAL A 1 161 ? -8.472 -3.773 -0.293 1.00 84.00 161 VAL A N 1
ATOM 1278 C CA . VAL A 1 161 ? -7.732 -4.214 -1.477 1.00 84.00 161 VAL A CA 1
ATOM 1279 C C . VAL A 1 161 ? -8.045 -5.684 -1.696 1.00 84.00 161 VAL A C 1
ATOM 1281 O O . VAL A 1 161 ? -8.017 -6.451 -0.738 1.00 84.00 161 VAL A O 1
ATOM 1284 N N . ASP A 1 162 ? -8.262 -6.093 -2.949 1.00 81.88 162 ASP A N 1
ATOM 1285 C CA . ASP A 1 162 ? -8.363 -7.508 -3.332 1.00 81.88 162 ASP A CA 1
ATOM 1286 C C . ASP A 1 162 ? -6.999 -8.205 -3.192 1.00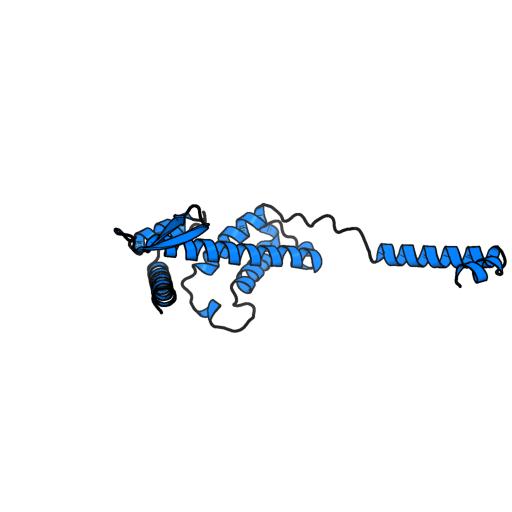 81.88 162 ASP A C 1
ATOM 1288 O O . ASP A 1 162 ? -6.255 -8.466 -4.140 1.00 81.88 162 ASP A O 1
ATOM 1292 N N . ALA A 1 163 ? -6.610 -8.399 -1.939 1.00 79.31 163 ALA A N 1
ATOM 1293 C CA . ALA A 1 163 ? -5.312 -8.874 -1.533 1.00 79.31 163 ALA A CA 1
ATOM 1294 C C . ALA A 1 163 ? -5.384 -10.301 -0.999 1.00 79.31 163 ALA A C 1
ATOM 1296 O O . ALA A 1 163 ? -4.383 -10.753 -0.451 1.00 79.31 163 ALA A O 1
ATOM 1297 N N . ASN A 1 164 ? -6.508 -11.021 -1.127 1.00 82.00 164 ASN A N 1
ATOM 1298 C CA . ASN A 1 164 ? -6.700 -12.370 -0.569 1.00 82.00 164 ASN A CA 1
ATOM 1299 C C . ASN A 1 164 ? -6.103 -12.506 0.846 1.00 82.00 164 ASN A C 1
ATOM 1301 O O . ASN A 1 164 ? -5.323 -13.419 1.124 1.00 82.00 164 ASN A O 1
ATOM 1305 N N . LEU A 1 165 ? -6.346 -11.506 1.692 1.00 83.12 165 LEU A N 1
ATOM 1306 C CA . LEU A 1 165 ? -5.972 -11.545 3.098 1.00 83.12 165 LEU A CA 1
ATOM 1307 C C . LEU A 1 165 ? -7.117 -12.210 3.857 1.00 83.12 165 LEU A C 1
ATOM 1309 O O . LEU A 1 165 ? -8.280 -12.028 3.520 1.00 83.12 165 LEU A O 1
ATOM 1313 N N . HIS A 1 166 ? -6.787 -12.981 4.883 1.00 87.25 166 HIS A N 1
ATOM 1314 C CA . HIS A 1 166 ? -7.783 -13.548 5.781 1.00 87.25 166 HIS A CA 1
ATOM 1315 C C . HIS A 1 166 ? -7.629 -12.912 7.154 1.00 87.25 166 HIS A C 1
ATOM 1317 O O . HIS A 1 166 ? -6.511 -12.625 7.597 1.00 87.25 166 HIS A O 1
ATOM 1323 N N . VAL A 1 167 ? -8.756 -12.701 7.832 1.00 88.94 167 VAL A N 1
ATOM 1324 C CA . VAL A 1 167 ? -8.750 -12.248 9.220 1.00 88.94 167 VAL A CA 1
ATOM 1325 C C . VAL A 1 167 ? -8.153 -13.367 10.069 1.00 88.94 167 VAL A C 1
ATOM 1327 O O . VAL A 1 167 ? -8.693 -14.465 10.158 1.00 88.94 167 VAL A O 1
ATOM 1330 N N . THR A 1 168 ? -6.986 -13.101 10.648 1.00 90.19 168 THR A N 1
ATOM 1331 C CA . THR A 1 168 ? -6.261 -14.041 11.510 1.00 90.19 168 THR A CA 1
ATOM 1332 C C . THR A 1 168 ? -6.064 -13.419 12.884 1.00 90.19 168 THR A C 1
ATOM 1334 O O . THR A 1 168 ? -6.013 -12.196 13.013 1.00 90.19 168 THR A O 1
ATOM 1337 N N . LEU A 1 169 ? -5.898 -14.245 13.920 1.00 90.06 169 LEU A N 1
ATOM 1338 C CA . LEU A 1 169 ? -5.676 -13.755 15.284 1.00 90.06 169 LEU A CA 1
ATOM 1339 C C . LEU A 1 169 ? -4.489 -12.769 15.396 1.00 90.06 169 LEU A C 1
ATOM 1341 O O . LEU A 1 169 ? -4.646 -11.729 16.037 1.00 90.06 169 LEU A O 1
ATOM 1345 N N . PRO A 1 170 ? -3.335 -12.998 14.734 1.00 89.75 170 PRO A N 1
ATOM 1346 C CA . PRO A 1 170 ? -2.245 -12.025 14.750 1.00 89.75 170 PRO A CA 1
ATOM 1347 C C . PRO A 1 170 ? -2.597 -10.696 14.064 1.00 89.75 170 PRO A C 1
ATOM 1349 O O . PRO A 1 170 ? -2.121 -9.645 14.496 1.00 89.75 170 PRO A O 1
ATOM 1352 N N . LEU A 1 171 ? -3.431 -10.719 13.015 1.00 88.94 171 LEU A N 1
ATOM 1353 C CA . LEU A 1 171 ? -3.911 -9.500 12.357 1.00 88.94 171 LEU A CA 1
ATOM 1354 C C . LEU A 1 171 ? -4.826 -8.698 13.291 1.00 88.94 171 LEU A C 1
ATOM 1356 O O . LEU A 1 171 ? -4.618 -7.495 13.428 1.00 88.94 171 LEU A O 1
ATOM 1360 N N . LEU A 1 172 ? -5.764 -9.366 13.976 1.00 91.56 172 LEU A N 1
ATOM 1361 C CA . LEU A 1 172 ? -6.635 -8.739 14.980 1.00 91.56 172 LEU A CA 1
ATOM 1362 C C . LEU A 1 172 ? -5.798 -8.038 16.058 1.00 91.56 172 LEU A C 1
ATOM 1364 O O . LEU A 1 172 ? -6.009 -6.861 16.340 1.00 91.56 172 LEU A O 1
ATOM 1368 N N . GLY A 1 173 ? -4.793 -8.734 16.604 1.00 90.19 173 GLY A N 1
ATOM 1369 C CA . GLY A 1 173 ? -3.884 -8.167 17.602 1.00 90.19 173 GLY A CA 1
ATOM 1370 C C . GLY A 1 173 ? -3.117 -6.948 17.083 1.00 90.19 173 GLY A C 1
ATOM 1371 O O . GLY A 1 173 ? -3.039 -5.930 17.766 1.00 90.19 173 GLY A O 1
ATOM 1372 N N . ARG A 1 174 ? -2.600 -7.003 15.848 1.00 88.38 174 ARG A N 1
ATOM 1373 C CA . ARG A 1 174 ? -1.919 -5.859 15.220 1.00 88.38 174 ARG A CA 1
ATOM 1374 C C . ARG A 1 174 ? -2.851 -4.659 15.071 1.00 88.38 174 ARG A C 1
ATOM 1376 O O . ARG A 1 174 ? -2.456 -3.549 15.411 1.00 88.38 174 ARG A O 1
ATOM 1383 N N . VAL A 1 175 ? -4.058 -4.868 14.549 1.00 91.38 175 VAL A N 1
ATOM 1384 C CA . VAL A 1 175 ? -5.031 -3.789 14.328 1.00 91.38 175 VAL A CA 1
ATOM 1385 C C . VAL A 1 175 ? -5.492 -3.193 15.657 1.00 91.38 175 VAL A C 1
ATOM 1387 O O . VAL A 1 175 ? -5.566 -1.974 15.759 1.00 91.38 175 VAL A O 1
ATOM 1390 N N . ALA A 1 176 ? -5.697 -4.012 16.692 1.00 91.56 176 ALA A N 1
ATOM 1391 C CA . ALA A 1 176 ? -6.007 -3.534 18.038 1.00 91.56 176 ALA A CA 1
ATOM 1392 C C . ALA A 1 176 ? -4.896 -2.633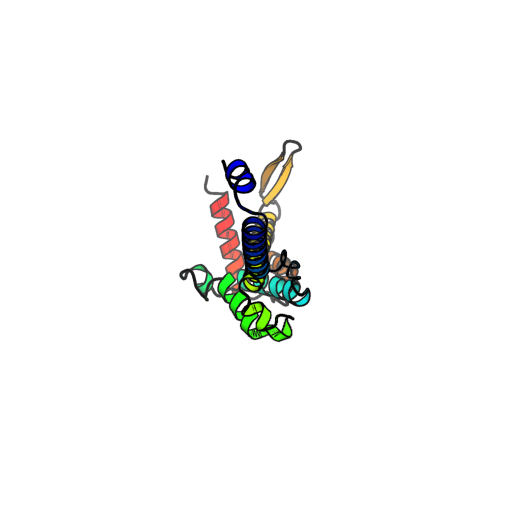 18.604 1.00 91.56 176 ALA A C 1
ATOM 1394 O O . ALA A 1 176 ? -5.183 -1.545 19.096 1.00 91.56 176 ALA A O 1
ATOM 1395 N N . VAL A 1 177 ? -3.625 -3.032 18.463 1.00 89.56 177 VAL A N 1
ATOM 1396 C CA . VAL A 1 177 ? -2.482 -2.204 18.889 1.00 89.56 177 VAL A CA 1
ATOM 1397 C C . VAL A 1 177 ? -2.411 -0.901 18.093 1.00 89.56 177 VAL A C 1
ATOM 1399 O O . VAL A 1 177 ? -2.250 0.160 18.682 1.00 89.56 177 VAL A O 1
ATOM 1402 N N . LEU A 1 178 ? -2.557 -0.951 16.764 1.00 89.06 178 LEU A N 1
ATOM 1403 C CA . LEU A 1 178 ? -2.547 0.257 15.928 1.00 89.06 178 LEU A CA 1
ATOM 1404 C C . LEU A 1 178 ? -3.682 1.217 16.297 1.00 89.06 178 LEU A C 1
ATOM 1406 O O . LEU A 1 178 ? -3.477 2.427 16.312 1.00 89.06 178 LEU A O 1
ATOM 1410 N N . ARG A 1 179 ? -4.863 0.675 16.603 1.00 89.75 179 ARG A N 1
ATOM 1411 C CA . ARG A 1 179 ? -6.017 1.444 17.061 1.00 89.75 179 ARG A CA 1
ATOM 1412 C C . ARG A 1 179 ? -5.734 2.124 18.398 1.00 89.75 179 ARG A C 1
ATOM 1414 O O . ARG A 1 179 ? -5.998 3.313 18.513 1.00 89.75 179 ARG A O 1
ATOM 1421 N N . GLN A 1 180 ? -5.156 1.404 19.359 1.00 89.25 180 GLN A N 1
ATOM 1422 C CA . GLN A 1 180 ? -4.776 1.976 20.651 1.00 89.25 180 GLN A CA 1
ATOM 1423 C C . GLN A 1 180 ? -3.752 3.105 20.492 1.00 89.25 180 GLN A C 1
ATOM 1425 O O . GLN A 1 180 ? -3.963 4.186 21.021 1.00 89.25 180 GLN A O 1
ATOM 1430 N N . VAL A 1 181 ? -2.698 2.893 19.696 1.00 88.94 181 VAL A N 1
ATOM 1431 C CA . VAL A 1 181 ? -1.674 3.922 19.442 1.00 88.94 181 VAL A CA 1
ATOM 1432 C C . VAL A 1 181 ? -2.287 5.185 18.831 1.00 88.94 181 VAL A C 1
ATOM 1434 O O . VAL A 1 181 ? -1.902 6.287 19.194 1.00 88.94 181 VAL A O 1
ATOM 1437 N N . LEU A 1 182 ? -3.264 5.047 17.928 1.00 86.69 182 LEU A N 1
ATOM 1438 C CA . LEU A 1 182 ? -3.960 6.205 17.361 1.00 86.69 182 LEU A CA 1
ATOM 1439 C C . LEU A 1 182 ? -4.815 6.947 18.389 1.00 86.69 182 LEU A C 1
ATOM 1441 O O . LEU A 1 182 ? -4.923 8.167 18.306 1.00 86.69 182 LEU A O 1
ATOM 1445 N N . ILE A 1 183 ? -5.436 6.224 19.322 1.00 86.44 183 ILE A N 1
ATOM 1446 C CA . ILE A 1 183 ? -6.185 6.832 20.426 1.00 86.44 183 ILE A CA 1
ATOM 1447 C C . ILE A 1 183 ? -5.226 7.607 21.329 1.00 86.44 183 ILE A C 1
ATOM 1449 O O . ILE A 1 183 ? -5.516 8.751 21.656 1.00 86.44 183 ILE A O 1
ATOM 1453 N N . ASP A 1 184 ? -4.072 7.031 21.661 1.00 85.38 184 ASP A N 1
ATOM 1454 C CA . ASP A 1 184 ? -3.066 7.682 22.502 1.00 85.38 184 ASP A CA 1
ATOM 1455 C C . ASP A 1 184 ? -2.474 8.935 21.818 1.00 85.38 184 ASP A C 1
ATOM 1457 O O . ASP A 1 184 ? -2.326 9.973 22.460 1.00 85.38 184 ASP A O 1
ATOM 1461 N N . ASP A 1 185 ? -2.203 8.877 20.506 1.00 79.56 185 ASP A N 1
ATOM 1462 C CA . ASP A 1 185 ? -1.693 10.013 19.717 1.00 79.56 185 ASP A CA 1
ATOM 1463 C C . ASP A 1 185 ? -2.709 11.170 19.607 1.00 79.56 185 ASP A C 1
ATOM 1465 O O . ASP A 1 185 ? -2.312 12.334 19.572 1.00 79.56 185 ASP A O 1
ATOM 1469 N N . ASN A 1 186 ? -4.011 10.868 19.524 1.00 70.12 186 ASN A N 1
ATOM 1470 C CA . ASN A 1 186 ? -5.076 11.871 19.378 1.00 70.12 186 ASN A CA 1
ATOM 1471 C C . ASN A 1 186 ? -5.667 12.338 20.724 1.00 70.12 186 ASN A C 1
ATOM 1473 O O . ASN A 1 186 ? -6.264 13.409 20.783 1.00 70.12 186 ASN A O 1
ATOM 1477 N N . GLY A 1 187 ? -5.528 11.537 21.785 1.00 56.25 187 GLY A N 1
ATOM 1478 C CA . GLY A 1 187 ? -6.000 11.817 23.146 1.00 56.25 187 GLY A CA 1
ATOM 1479 C C . GLY A 1 187 ? -4.917 12.351 24.089 1.00 56.25 187 GLY A C 1
ATOM 1480 O O . GLY A 1 187 ? -5.210 12.658 25.241 1.00 56.25 187 GLY A O 1
ATOM 1481 N N . GLY A 1 188 ? -3.670 12.463 23.622 1.00 43.81 188 GLY A N 1
ATOM 1482 C CA . GLY A 1 188 ? -2.560 13.092 24.335 1.00 43.81 188 GLY A CA 1
ATOM 1483 C C . GLY A 1 188 ? -2.519 14.611 24.148 1.00 43.81 188 GLY A C 1
ATOM 1484 O O . GLY A 1 188 ? -1.602 15.119 23.501 1.00 43.81 188 GLY A O 1
ATOM 1485 N N . ALA A 1 189 ? -3.494 15.323 24.716 1.00 35.91 189 ALA A N 1
ATOM 1486 C CA . ALA A 1 189 ? -3.464 16.770 24.944 1.00 35.91 189 ALA A CA 1
ATOM 1487 C C . ALA A 1 189 ? -3.973 17.087 26.355 1.00 35.91 189 ALA A C 1
ATOM 1489 O O . ALA A 1 189 ? -5.056 16.574 26.714 1.00 35.91 189 ALA A O 1
#

Foldseek 3Di:
DVVVVLVVDDPVVNVVVVVVVVVVVVVVVVVVPDPPPPLDQQPLLLLVLLLLLLCLVLPLPPPLVVDDDDLSHSLNVSVVVCVVCCVVSVHDVVCCVDPVSVVVSSVSSVVSNVVSVCVLLVLLQVLFWDWDQDPVRDTDTHGDPHRDDLQRSVVVSCVPGPNPDDDDPSSSVVSVVSSVVSCCVVVVD

Radius of gyration: 27.07 Å; chains: 1; bounding box: 62×54×68 Å